Protein AF-0000000080789452 (afdb_homodimer)

pLDDT: mean 86.52, std 15.96, range [31.33, 98.19]

Secondary structure (DSSP, 8-state):
-EETTEE-GGG--TT--EEEEEEEEETTTTEEEEEEEEE-TT--EEEEEEESS------SEEEE---SS--TTGGGTT-SEEEEEEEEEEETTEEEEEEEEEEEETTEEEEEEEES-----BSSHHHHHHHHHHHHHHHH-EE-SSSSEEE---SSS-EE-B---SSGGGGGG--/-EETTEE-GGG--TT--EEEEEEEEETTTTEEEEEEEEE-TT--EEEEEEESS------SEEEE---SS--TTGGGTT-SEEEEEEEEEEETTEEEEEEEEEEEETTEEEEEEEES-----BSSHHHHHHHHHHHHHHHH-EE-SSSSEEE---SSS-EE-B---TTTGGGGG--

Sequence (350 aa):
MKLQGIDISSILKPEAKYVILTKKFVSSLAEDYPDFISYNEMGIKLRELIVVSKKGMYTGYKYSITANKDGGLTSLIDDDKVIIALRAKKLEKFLTAELRFLGFKKDNLDKILILHDVPVIGNNREELINDIKEYLKLWNGIEISDLPAIVKPEYKTPVKGKILDVDYADLAFTVMKLQGIDISSILKPEAKYVILTKKFVSSLAEDYPDFISYNEMGIKLRELIVVSKKGMYTGYKYSITANKDGGLTSLIDDDKVIIALRAKKLEKFLTAELRFLGFKKDNLDKILILHDVPVIGNNREELINDIKEYLKLWNGIEISDLPAIVKPEYKTPVKGKILDVDYADLAFTV

Solvent-accessible surface area (backbone atoms only — not comparable to full-atom values): 17564 Å² total; per-residue (Å²): 94,69,58,98,86,39,51,51,27,45,39,30,30,55,66,27,36,32,36,38,32,36,74,40,76,38,35,48,69,42,45,71,24,35,27,41,34,18,19,29,89,85,67,47,74,37,21,34,41,34,33,59,72,52,64,89,63,87,61,74,46,75,44,83,49,84,35,88,52,66,33,43,65,57,48,40,43,89,25,69,34,28,38,38,35,46,41,36,43,77,54,88,80,32,32,34,44,31,41,34,35,40,22,21,44,95,47,33,74,32,37,38,38,36,37,62,69,49,94,42,61,15,77,45,44,70,47,31,49,53,40,44,37,53,47,36,34,72,66,53,30,33,42,58,86,58,78,63,31,43,32,57,50,57,71,90,50,63,34,74,31,47,69,56,70,45,53,49,60,64,12,36,39,40,92,94,69,59,99,86,38,52,51,27,46,41,30,31,55,65,29,35,32,35,38,30,37,76,39,77,38,34,37,69,41,45,70,24,35,28,41,35,18,19,29,88,84,66,48,75,37,21,33,42,34,33,61,72,51,64,85,62,85,61,75,47,74,42,82,49,84,34,87,52,66,34,44,65,57,47,41,45,86,25,68,34,28,39,38,38,45,41,35,43,78,53,89,79,32,32,34,41,33,40,36,36,39,21,20,44,96,58,32,73,33,36,38,38,36,38,62,69,48,94,41,62,15,75,46,44,69,48,32,50,53,40,45,36,52,46,36,34,74,66,55,31,32,42,58,85,53,77,53,24,39,32,56,50,58,74,94,47,64,36,73,29,47,60,45,65,40,57,32,57,61,10,37,35,71,60

Foldseek 3Di:
DDDPRFDPLQQDAQQFFKWFWAWDQDVVVRDIFIKIWTAGPVRDTFKIKTFDPDRPDDGGDMGTDHDDHRSNCVRQQPFAKKWKAWDWDDDPQKIDIKIWIFGHHPRDTGMIMIGPHQPAMGNDQVRRQVSVQVSSCVRQLEHDPGPGFMWNRDPSDNTDTPRPPPPVSVPPPPD/DDDPRADPLQQDAQQFFKWFWAWDQDVVVRDIFIKIWTAGPVRDTFKIKTFDADRPDDGGDMGTDHDDHRSNCVRQQPFAKKWKAWDWDDDPQKIDIKIWIFGHHPRDTGMIMIGPHQPAMGNDQVRRQVSVQVSSCVRQLEHEDGPGWMWNDDDSYRTDTPRPDCPPSVPVPPD

Organism: Sulfurisphaera tokodaii (strain DSM 16993 / JCM 10545 / NBRC 100140 / 7) (NCBI:txid273063)

Structure (mmCIF, N/CA/C/O backbone):
data_AF-0000000080789452-model_v1
#
loop_
_entity.id
_entity.type
_entity.pdbx_description
1 polymer 'Uncharacterized protein'
#
loop_
_atom_site.group_PDB
_atom_site.id
_atom_site.type_symbol
_atom_site.label_atom_id
_atom_site.label_alt_id
_atom_site.label_comp_id
_atom_site.label_asym_id
_atom_site.label_entity_id
_atom_site.label_seq_id
_atom_site.pdbx_PDB_ins_code
_atom_site.Cartn_x
_atom_site.Cartn_y
_atom_site.Cartn_z
_atom_site.occupancy
_atom_site.B_iso_or_equiv
_atom_site.auth_seq_id
_atom_site.auth_comp_id
_atom_site.auth_asym_id
_atom_site.auth_atom_id
_atom_site.pdbx_PDB_model_num
ATOM 1 N N . MET A 1 1 ? -6.855 22.781 14.969 1 88.62 1 MET A N 1
ATOM 2 C CA . MET A 1 1 ? -8.195 23.047 14.445 1 88.62 1 MET A CA 1
ATOM 3 C C . MET A 1 1 ? -8.984 21.75 14.297 1 88.62 1 MET A C 1
ATOM 5 O O . MET A 1 1 ? -8.445 20.734 13.859 1 88.62 1 MET A O 1
ATOM 9 N N . LYS A 1 2 ? -10.211 21.828 14.75 1 91.62 2 LYS A N 1
ATOM 10 C CA . LYS A 1 2 ? -11.031 20.625 14.68 1 91.62 2 LYS A CA 1
ATOM 11 C C . LYS A 1 2 ? -12.234 20.828 13.766 1 91.62 2 LYS A C 1
ATOM 13 O O . LYS A 1 2 ? -12.875 21.891 13.797 1 91.62 2 LYS A O 1
ATOM 18 N N . LEU A 1 3 ? -12.375 19.938 12.875 1 91.62 3 LEU A N 1
ATOM 19 C CA . LEU A 1 3 ? -13.562 19.859 12.031 1 91.62 3 LEU A CA 1
ATOM 20 C C . LEU A 1 3 ? -14.289 18.531 12.234 1 91.62 3 LEU A C 1
ATOM 22 O O . LEU A 1 3 ? -13.695 17.453 12.102 1 91.62 3 LEU A O 1
ATOM 26 N N . GLN A 1 4 ? -15.594 18.594 12.664 1 92.69 4 GLN A N 1
ATOM 27 C CA . GLN A 1 4 ? -16.422 17.422 12.945 1 92.69 4 GLN A CA 1
ATOM 28 C C . GLN A 1 4 ? -15.719 16.484 13.922 1 92.69 4 GLN A C 1
ATOM 30 O O . GLN A 1 4 ? -15.719 15.266 13.734 1 92.69 4 GLN A O 1
ATOM 35 N N . GLY A 1 5 ? -14.922 16.984 14.867 1 92.81 5 GLY A N 1
ATOM 36 C CA . GLY A 1 5 ? -14.297 16.234 15.945 1 92.81 5 GLY A CA 1
ATOM 37 C C . GLY A 1 5 ? -12.914 15.734 15.594 1 92.81 5 GLY A C 1
ATOM 38 O O . GLY A 1 5 ? -12.258 15.078 16.406 1 92.81 5 GLY A O 1
ATOM 39 N N . ILE A 1 6 ? -12.484 16.031 14.391 1 95.31 6 ILE A N 1
ATOM 40 C CA . ILE A 1 6 ? -11.172 15.562 13.953 1 95.31 6 ILE A CA 1
ATOM 41 C C . ILE A 1 6 ? -10.188 16.734 13.93 1 95.31 6 ILE A C 1
ATOM 43 O O . ILE A 1 6 ? -10.484 17.797 13.367 1 95.31 6 ILE A O 1
ATOM 47 N N . ASP A 1 7 ? -9.023 16.578 14.602 1 95.5 7 ASP A N 1
ATOM 48 C CA . ASP A 1 7 ? -7.957 17.562 14.477 1 95.5 7 ASP A CA 1
ATOM 49 C C . ASP A 1 7 ? -7.305 17.5 13.102 1 95.5 7 ASP A C 1
ATOM 51 O O . ASP A 1 7 ? -6.648 16.5 12.766 1 95.5 7 ASP A O 1
ATOM 55 N N . ILE A 1 8 ? -7.426 18.578 12.297 1 96.44 8 ILE A N 1
ATOM 56 C CA . ILE A 1 8 ? -6.926 18.531 10.93 1 96.44 8 ILE A CA 1
ATOM 57 C C . ILE A 1 8 ? -5.68 19.406 10.805 1 96.44 8 ILE A C 1
ATOM 59 O O . ILE A 1 8 ? -5.277 19.766 9.695 1 96.44 8 ILE A O 1
ATOM 63 N N . SER A 1 9 ? -4.992 19.75 11.852 1 95.5 9 SER A N 1
ATOM 64 C CA . SER A 1 9 ? -3.879 20.703 11.867 1 95.5 9 SER A CA 1
ATOM 65 C C . SER A 1 9 ? -2.744 20.234 10.961 1 95.5 9 SER A C 1
ATOM 67 O O . SER A 1 9 ? -2.027 21.047 10.383 1 95.5 9 SER A O 1
ATOM 69 N N . SER A 1 10 ? -2.617 18.953 10.758 1 95.69 10 SER A N 1
ATOM 70 C CA . SER A 1 10 ? -1.505 18.391 10 1 95.69 10 SER A CA 1
ATOM 71 C C . SER A 1 10 ? -1.621 18.734 8.516 1 95.69 10 SER A C 1
ATOM 73 O O . SER A 1 10 ? -0.649 18.609 7.77 1 95.69 10 SER A O 1
ATOM 75 N N . ILE A 1 11 ? -2.84 19.109 8.086 1 97.19 11 ILE A N 1
ATOM 76 C CA . ILE A 1 11 ? -2.973 19.406 6.668 1 97.19 11 ILE A CA 1
ATOM 77 C C . ILE A 1 11 ? -3.049 20.922 6.473 1 97.19 11 ILE A C 1
ATOM 79 O O . ILE A 1 11 ? -3.32 21.406 5.371 1 97.19 11 ILE A O 1
ATOM 83 N N . LEU A 1 12 ? -2.838 21.594 7.605 1 95.25 12 LEU A N 1
ATOM 84 C CA . LEU A 1 12 ? -2.883 23.047 7.559 1 95.25 12 LEU A CA 1
ATOM 85 C C . LEU A 1 12 ? -1.476 23.641 7.578 1 95.25 12 LEU A C 1
ATOM 87 O O . LEU A 1 12 ? -0.79 23.578 8.602 1 95.25 12 LEU A O 1
ATOM 91 N N . LYS A 1 13 ? -0.992 24.016 6.434 1 93.88 13 LYS A N 1
ATOM 92 C CA . LYS A 1 13 ? 0.236 24.797 6.309 1 93.88 13 LYS A CA 1
ATOM 93 C C . LYS A 1 13 ? -0.063 26.219 5.84 1 93.88 13 LYS A C 1
ATOM 95 O O . LYS A 1 13 ? -1.171 26.516 5.383 1 93.88 13 LYS A O 1
ATOM 100 N N . PRO A 1 14 ? 0.918 27.078 6.012 1 93.69 14 PRO A N 1
ATOM 101 C CA . PRO A 1 14 ? 0.655 28.484 5.711 1 93.69 14 PRO A CA 1
ATOM 102 C C . PRO A 1 14 ? 0.12 28.703 4.297 1 93.69 14 PRO A C 1
ATOM 104 O O . PRO A 1 14 ? -0.675 29.625 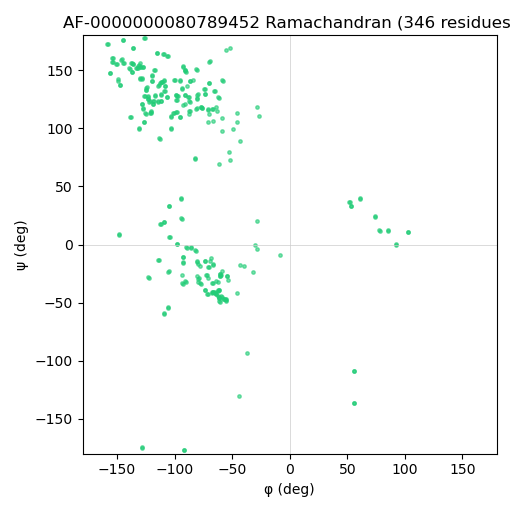4.066 1 93.69 14 PRO A O 1
ATOM 107 N N . GLU A 1 15 ? 0.427 27.844 3.365 1 95.12 15 GLU A N 1
ATOM 108 C CA . GLU A 1 15 ? 0.006 27.969 1.973 1 95.12 15 GLU A CA 1
ATOM 109 C C . GLU A 1 15 ? -1.438 27.5 1.793 1 95.12 15 GLU A C 1
ATOM 111 O O . GLU A 1 15 ? -2.059 27.781 0.763 1 95.12 15 GLU A O 1
ATOM 116 N N . ALA A 1 16 ? -1.957 26.797 2.699 1 95.94 16 ALA A N 1
ATOM 117 C CA . ALA A 1 16 ? -3.314 26.266 2.588 1 95.94 16 ALA A CA 1
ATOM 118 C C . ALA A 1 16 ? -4.348 27.391 2.705 1 95.94 16 ALA A C 1
ATOM 120 O O . ALA A 1 16 ? -4.258 28.234 3.596 1 95.94 16 ALA A O 1
ATOM 121 N N . LYS A 1 17 ? -5.402 27.344 1.871 1 95.69 17 LYS A N 1
ATOM 122 C CA . LYS A 1 17 ? -6.422 28.391 1.869 1 95.69 17 LYS A CA 1
ATOM 123 C C . LYS A 1 17 ? -7.809 27.812 2.121 1 95.69 17 LYS A C 1
ATOM 125 O O . LYS A 1 17 ? -8.68 28.484 2.68 1 95.69 17 LYS A O 1
ATOM 130 N N . TYR A 1 18 ? -7.957 26.625 1.758 1 96.38 18 TYR A N 1
ATOM 131 C CA . TYR A 1 18 ? -9.242 26 2.059 1 96.38 18 TYR A CA 1
ATOM 132 C C . TYR A 1 18 ? -9.102 24.484 2.168 1 96.38 18 TYR A C 1
ATOM 134 O O . TYR A 1 18 ? -8.094 23.906 1.734 1 96.38 18 TYR A O 1
ATOM 142 N N . VAL A 1 19 ? -10.078 23.859 2.816 1 97.44 19 VAL A N 1
ATOM 143 C CA . VAL A 1 19 ? -10.164 22.406 3.01 1 97.44 19 VAL A CA 1
ATOM 144 C C . VAL A 1 19 ? -11.5 21.891 2.48 1 97.44 19 VAL A C 1
ATOM 146 O O . VAL A 1 19 ? -12.539 22.516 2.703 1 97.44 19 VAL A O 1
ATOM 149 N N . ILE A 1 20 ? -11.484 20.812 1.698 1 97.56 20 ILE A N 1
ATOM 150 C CA . ILE A 1 20 ? -12.695 20.141 1.242 1 97.56 20 ILE A CA 1
ATOM 151 C C . ILE A 1 20 ? -12.805 18.766 1.888 1 97.56 20 ILE A C 1
ATOM 153 O O . ILE A 1 20 ? -11.844 18 1.896 1 97.56 20 ILE A O 1
ATOM 157 N N . LEU A 1 21 ? -13.883 18.531 2.553 1 97.12 21 LEU A N 1
ATOM 158 C CA . LEU A 1 21 ? -14.188 17.203 3.064 1 97.12 21 LEU A CA 1
ATOM 159 C C . LEU A 1 21 ? -14.93 16.375 2.02 1 97.12 21 LEU A C 1
ATOM 161 O O . LEU A 1 21 ? -16.047 16.703 1.641 1 97.12 21 LEU A O 1
ATOM 165 N N . THR A 1 22 ? -14.281 15.281 1.534 1 97.31 22 THR A N 1
ATOM 166 C CA . THR A 1 22 ? -14.836 14.383 0.526 1 97.31 22 THR A CA 1
ATOM 167 C C . THR A 1 22 ? -14.766 12.93 0.994 1 97.31 22 THR A C 1
ATOM 169 O O . THR A 1 22 ? -14.508 12.664 2.168 1 97.31 22 THR A O 1
ATOM 172 N N . LYS A 1 23 ? -15.148 12.031 0.086 1 95.31 23 LYS A N 1
ATOM 173 C CA . LYS A 1 23 ? -14.969 10.594 0.296 1 95.31 23 LYS A CA 1
ATOM 174 C C . LYS A 1 23 ? -13.867 10.039 -0.608 1 95.31 23 LYS A C 1
ATOM 176 O O . LYS A 1 23 ? -13.773 10.414 -1.781 1 95.31 23 LYS A O 1
ATOM 181 N N . LYS A 1 24 ? -13.055 9.242 -0.061 1 93.69 24 LYS A N 1
ATOM 182 C CA . LYS A 1 24 ? -11.992 8.594 -0.827 1 93.69 24 LYS A CA 1
ATOM 183 C C . LYS A 1 24 ? -12.094 7.074 -0.718 1 93.69 24 LYS A C 1
ATOM 185 O O . LYS A 1 24 ? -12.211 6.535 0.383 1 93.69 24 LYS A O 1
ATOM 190 N N . PHE A 1 25 ? -12.102 6.449 -1.836 1 92.5 25 PHE A N 1
ATOM 191 C CA . PHE A 1 25 ? -12.047 4.992 -1.855 1 92.5 25 PHE A CA 1
ATOM 192 C C . PHE A 1 25 ? -10.633 4.5 -1.568 1 92.5 25 PHE A C 1
ATOM 194 O O . PHE A 1 25 ? -9.695 4.832 -2.297 1 92.5 25 PHE A O 1
ATOM 201 N N . VAL A 1 26 ? -10.492 3.785 -0.493 1 89.81 26 VAL A N 1
ATOM 202 C CA . VAL A 1 26 ? -9.203 3.188 -0.148 1 89.81 26 VAL A CA 1
ATOM 203 C C . VAL A 1 26 ? -9.148 1.746 -0.65 1 89.81 26 VAL A C 1
ATOM 205 O O . VAL A 1 26 ? -9.734 0.848 -0.041 1 89.81 26 VAL A O 1
ATOM 208 N N . SER A 1 27 ? -8.367 1.499 -1.616 1 89.88 27 SER A N 1
ATOM 209 C CA . SER A 1 27 ? -8.383 0.233 -2.342 1 89.88 27 SER A CA 1
ATOM 210 C C . SER A 1 27 ? -7.918 -0.918 -1.455 1 89.88 27 SER A C 1
ATOM 212 O O . SER A 1 27 ? -8.391 -2.047 -1.597 1 89.88 27 SER A O 1
ATOM 214 N N . SER A 1 28 ? -7.008 -0.662 -0.544 1 87.19 28 SER A N 1
ATOM 215 C CA . SER A 1 28 ? -6.492 -1.715 0.324 1 87.19 28 SER A CA 1
ATOM 216 C C . SER A 1 28 ? -7.52 -2.113 1.38 1 87.19 28 SER A C 1
ATOM 218 O O . SER A 1 28 ? -7.383 -3.156 2.023 1 87.19 28 SER A O 1
ATOM 220 N N . LEU A 1 29 ? -8.516 -1.281 1.51 1 87.44 29 LEU A N 1
ATOM 221 C CA . LEU A 1 29 ? -9.539 -1.541 2.52 1 87.44 29 LEU A CA 1
ATOM 222 C C . LEU A 1 29 ? -10.883 -1.832 1.867 1 87.44 29 LEU A C 1
ATOM 224 O O . LEU A 1 29 ? -11.828 -2.256 2.541 1 87.44 29 LEU A O 1
ATOM 228 N N . ALA A 1 30 ? -10.969 -1.546 0.609 1 89.62 30 ALA A N 1
ATOM 229 C CA . ALA A 1 30 ? -12.156 -1.815 -0.197 1 89.62 30 ALA A CA 1
ATOM 230 C C . ALA A 1 30 ? -13.367 -1.065 0.347 1 89.62 30 ALA A C 1
ATOM 232 O O . ALA A 1 30 ? -14.477 -1.608 0.387 1 89.62 30 ALA A O 1
ATOM 233 N N . GLU A 1 31 ? -13.148 0.159 0.767 1 90.62 31 GLU A N 1
ATOM 234 C CA . GLU A 1 31 ? -14.227 0.962 1.328 1 90.62 31 GLU A CA 1
ATOM 235 C C . GLU A 1 31 ? -13.953 2.453 1.167 1 90.62 31 GLU A C 1
ATOM 237 O O . GLU A 1 31 ? -12.797 2.861 1.004 1 90.62 31 GLU A O 1
ATOM 242 N N . ASP A 1 32 ? -14.984 3.229 1.194 1 92.81 32 ASP A N 1
ATOM 243 C CA . ASP A 1 32 ? -14.875 4.684 1.186 1 92.81 32 ASP A CA 1
ATOM 244 C C . ASP A 1 32 ? -14.711 5.23 2.604 1 92.81 32 ASP A C 1
ATOM 246 O O . ASP A 1 32 ? -15.375 4.762 3.533 1 92.81 32 ASP A O 1
ATOM 250 N N . TYR A 1 33 ? -13.852 6.223 2.658 1 93.56 33 TYR A N 1
ATOM 251 C CA . TYR A 1 33 ? -13.641 6.887 3.938 1 93.56 33 TYR A CA 1
ATOM 252 C C . TYR A 1 33 ? -13.672 8.406 3.777 1 93.56 33 TYR A C 1
ATOM 254 O O . TYR A 1 33 ? -13.367 8.922 2.703 1 93.56 33 TYR A O 1
ATOM 262 N N . PRO A 1 34 ? -14.078 9.148 4.852 1 97.12 34 PRO A N 1
ATOM 263 C CA . PRO A 1 34 ? -13.93 10.609 4.789 1 97.12 34 PRO A CA 1
ATOM 264 C C . PRO A 1 34 ? -12.484 11.039 4.566 1 97.12 34 PRO A C 1
ATOM 266 O O . PRO A 1 34 ? -11.562 10.43 5.113 1 97.12 34 PRO A O 1
ATOM 269 N N . ASP A 1 35 ? -12.32 12.086 3.76 1 97.25 35 ASP A N 1
ATOM 270 C CA . ASP A 1 35 ? -11.008 12.594 3.379 1 97.25 35 ASP A CA 1
ATOM 271 C C . ASP A 1 35 ? -10.984 14.117 3.391 1 97.25 35 ASP A C 1
ATOM 273 O O . ASP A 1 35 ? -11.648 14.758 2.576 1 97.25 35 ASP A O 1
ATOM 277 N N . PHE A 1 36 ? -10.234 14.695 4.406 1 97.75 36 PHE A N 1
ATOM 278 C CA . PHE A 1 36 ? -9.961 16.125 4.395 1 97.75 36 PHE A CA 1
ATOM 279 C C . PHE A 1 36 ? -8.805 16.453 3.455 1 97.75 36 PHE A C 1
ATOM 281 O O . PHE A 1 36 ? -7.711 15.914 3.6 1 97.75 36 PHE A O 1
ATOM 288 N N . ILE A 1 37 ? -9.039 17.375 2.506 1 98.12 37 ILE A N 1
ATOM 289 C CA . ILE A 1 37 ? -7.992 17.734 1.558 1 98.12 37 ILE A CA 1
ATOM 290 C C . ILE A 1 37 ? -7.73 19.234 1.628 1 98.12 37 ILE A C 1
ATOM 292 O O . ILE A 1 37 ? -8.664 20.031 1.561 1 98.12 37 ILE A O 1
ATOM 296 N N . SER A 1 38 ? -6.527 19.625 1.84 1 97.94 38 SER A N 1
ATOM 297 C CA . SER A 1 38 ? -6.16 21.047 1.854 1 97.94 38 SER A CA 1
ATOM 298 C C . SER A 1 38 ? -5.633 21.484 0.495 1 97.94 38 SER A C 1
ATOM 300 O O . SER A 1 38 ? -4.906 20.75 -0.169 1 97.94 38 SER A O 1
ATOM 302 N N . TYR A 1 39 ? -6 22.688 0.116 1 97.38 39 TYR A N 1
ATOM 303 C CA . TYR A 1 39 ? -5.625 23.281 -1.163 1 97.38 39 TYR A CA 1
ATOM 304 C C . TYR A 1 39 ? -5.051 24.672 -0.969 1 97.38 39 TYR A C 1
ATOM 306 O O . TYR A 1 39 ? -5.391 25.359 -0.006 1 97.38 39 TYR A O 1
ATOM 314 N N . ASN A 1 40 ? -4.215 25.031 -1.891 1 96.44 40 ASN A N 1
ATOM 315 C CA . ASN A 1 40 ? -3.766 26.422 -1.893 1 96.44 40 ASN A CA 1
ATOM 316 C C . ASN A 1 40 ? -4.656 27.297 -2.771 1 96.44 40 ASN A C 1
ATOM 318 O O . ASN A 1 40 ? -5.691 26.844 -3.262 1 96.44 40 ASN A O 1
ATOM 322 N N . GLU A 1 41 ? -4.266 28.562 -2.869 1 94.81 41 GLU A N 1
ATOM 323 C CA . GLU A 1 41 ? -5.062 29.547 -3.592 1 94.81 41 GLU A CA 1
ATOM 324 C C . GLU A 1 41 ? -5.223 29.156 -5.059 1 94.81 41 GLU A C 1
ATOM 326 O O . GLU A 1 41 ? -6.207 29.531 -5.699 1 94.81 41 GLU A O 1
ATOM 331 N N . MET A 1 42 ? -4.297 28.375 -5.629 1 97 42 MET A N 1
ATOM 332 C CA . MET A 1 42 ? -4.305 27.984 -7.035 1 97 42 MET A CA 1
ATOM 333 C C . MET A 1 42 ? -5.082 26.688 -7.238 1 97 42 MET A C 1
ATOM 335 O O . MET A 1 42 ? -5.152 26.172 -8.352 1 97 42 MET A O 1
ATOM 339 N N . GLY A 1 43 ? -5.559 26.109 -6.207 1 96.25 43 GLY A N 1
ATOM 340 C CA . GLY A 1 43 ? -6.328 24.875 -6.309 1 96.25 43 GLY A CA 1
ATOM 341 C C . GLY A 1 43 ? -5.461 23.625 -6.328 1 96.25 43 GLY A C 1
ATOM 342 O O . GLY A 1 43 ? -5.91 22.562 -6.746 1 96.25 43 GLY A O 1
ATOM 343 N N . ILE A 1 44 ? -4.184 23.797 -5.996 1 96.69 44 ILE A N 1
ATOM 344 C CA . ILE A 1 44 ? -3.271 22.656 -5.945 1 96.69 44 ILE A CA 1
ATOM 345 C C . ILE A 1 44 ? -3.459 21.906 -4.629 1 96.69 44 ILE A C 1
ATOM 347 O O . ILE A 1 44 ? -3.447 22.5 -3.555 1 96.69 44 ILE A O 1
ATOM 351 N N . LYS A 1 45 ? -3.631 20.672 -4.766 1 97.06 45 LYS A N 1
ATOM 3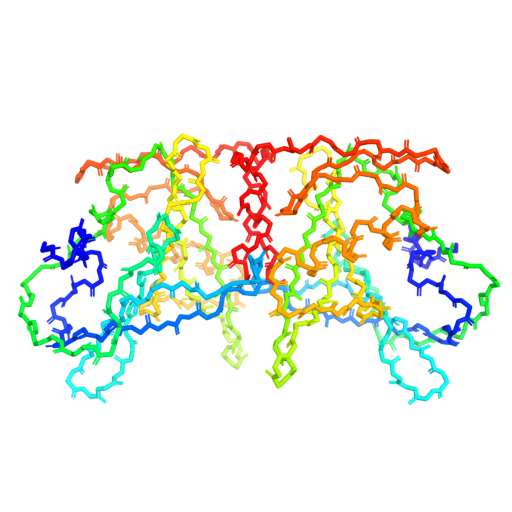52 C CA . LYS A 1 45 ? -3.75 19.797 -3.596 1 97.06 45 LYS A CA 1
ATOM 353 C C . LYS A 1 45 ? -2.445 19.766 -2.803 1 97.06 45 LYS A C 1
ATOM 355 O O . LYS A 1 45 ? -1.374 19.547 -3.373 1 97.06 45 LYS A O 1
ATOM 360 N N . LEU A 1 46 ? -2.494 19.922 -1.492 1 97.56 46 LEU A N 1
ATOM 361 C CA . LEU A 1 46 ? -1.297 19.969 -0.661 1 97.56 46 LEU A CA 1
ATOM 362 C C . LEU A 1 46 ? -1.174 18.703 0.183 1 97.56 46 LEU A C 1
ATOM 364 O O . LEU A 1 46 ? -0.207 17.953 0.046 1 97.56 46 LEU A O 1
ATOM 368 N N . ARG A 1 47 ? -2.215 18.453 1.038 1 98.06 47 ARG A N 1
ATOM 369 C CA . ARG A 1 47 ? -2.201 17.328 1.962 1 98.06 47 ARG A CA 1
ATOM 370 C C . ARG A 1 47 ? -3.604 16.766 2.154 1 98.06 47 ARG A C 1
ATOM 372 O O . ARG A 1 47 ? -4.594 17.422 1.829 1 98.06 47 ARG A O 1
ATOM 379 N N . GLU A 1 48 ? -3.617 15.5 2.619 1 97.31 48 GLU A N 1
ATOM 380 C CA . GLU A 1 48 ? -4.902 14.875 2.9 1 97.31 48 GLU A CA 1
ATOM 381 C C . GLU A 1 48 ? -4.863 14.102 4.219 1 97.31 48 GLU A C 1
ATOM 383 O O . GLU A 1 48 ? -3.812 13.602 4.621 1 97.31 48 GLU A O 1
ATOM 388 N N . LEU A 1 49 ? -5.992 14.086 4.848 1 97.19 49 LEU A N 1
ATOM 389 C CA . LEU A 1 49 ? -6.207 13.297 6.055 1 97.19 49 LEU A CA 1
ATOM 390 C C . LEU A 1 49 ? -7.434 12.406 5.906 1 97.19 49 LEU A C 1
ATOM 392 O O . LEU A 1 49 ? -8.57 12.883 5.98 1 97.19 49 LEU A O 1
ATOM 396 N N . ILE A 1 50 ? -7.164 11.148 5.715 1 94.69 50 ILE A N 1
ATOM 397 C CA . ILE A 1 50 ? -8.227 10.148 5.609 1 94.69 50 ILE A CA 1
ATOM 398 C C . ILE A 1 50 ? -8.578 9.633 7 1 94.69 50 ILE A C 1
ATOM 400 O O . ILE A 1 50 ? -7.699 9.203 7.754 1 94.69 50 ILE A O 1
ATOM 404 N N . VAL A 1 51 ? -9.836 9.688 7.332 1 95.81 51 VAL A N 1
ATOM 405 C CA . VAL A 1 51 ? -10.289 9.227 8.641 1 95.81 51 VAL A CA 1
ATOM 406 C C . VAL A 1 51 ? -10.945 7.852 8.508 1 95.81 51 VAL A C 1
ATOM 408 O O . VAL A 1 51 ? -12.062 7.738 8.008 1 95.81 51 VAL A O 1
ATOM 411 N N . VAL A 1 52 ? -10.266 6.891 9.039 1 91.69 52 VAL A N 1
ATOM 412 C CA . VAL A 1 52 ? -10.703 5.512 8.867 1 91.69 52 VAL A CA 1
ATOM 413 C C . VAL A 1 52 ? -11.625 5.113 10.016 1 91.69 52 VAL A C 1
ATOM 415 O O . VAL A 1 52 ? -12.586 4.367 9.82 1 91.69 52 VAL A O 1
ATOM 418 N N . SER A 1 53 ? -11.422 5.652 11.18 1 92 53 SER A N 1
ATOM 419 C CA . SER A 1 53 ? -12.117 5.25 12.391 1 92 53 SER A CA 1
ATOM 420 C C . SER A 1 53 ? -13.5 5.879 12.477 1 92 53 SER A C 1
ATOM 422 O O . SER A 1 53 ? -14.328 5.465 13.289 1 92 53 SER A O 1
ATOM 424 N N . LYS A 1 54 ? -13.75 6.844 11.703 1 90.06 54 LYS A N 1
ATOM 425 C CA . LYS A 1 54 ? -15.039 7.535 11.719 1 90.06 54 LYS A CA 1
ATOM 426 C C . LYS A 1 54 ? -15.609 7.664 10.312 1 90.06 54 LYS A C 1
ATOM 428 O O . LYS A 1 54 ? -15.344 8.641 9.609 1 90.06 54 LYS A O 1
ATOM 433 N N . LYS A 1 55 ? -16.547 6.832 9.898 1 83.56 55 LYS A N 1
ATOM 434 C CA . LYS A 1 55 ? -17.062 6.785 8.531 1 83.56 55 LYS A CA 1
ATOM 435 C C . LYS A 1 55 ? -18.297 7.68 8.383 1 83.56 55 LYS A C 1
ATOM 437 O O . LYS A 1 55 ? -18.641 8.086 7.27 1 83.56 55 LYS A O 1
ATOM 442 N N . GLY A 1 56 ? -18.891 8.078 9.406 1 87.19 56 GLY A N 1
ATOM 443 C CA . GLY A 1 56 ? -20.172 8.766 9.344 1 87.19 56 GLY A CA 1
ATOM 444 C C . GLY A 1 56 ? -20.031 10.273 9.328 1 87.19 56 GLY A C 1
ATOM 445 O O . GLY A 1 56 ? -20.828 10.984 9.938 1 87.19 56 GLY A O 1
ATOM 446 N N . MET A 1 57 ? -19.078 10.797 8.617 1 90.88 57 MET A N 1
ATOM 447 C CA . MET A 1 57 ? -18.922 12.242 8.539 1 90.88 57 MET A CA 1
ATOM 448 C C . MET A 1 57 ? -19.703 12.82 7.363 1 90.88 57 MET A C 1
ATOM 450 O O . MET A 1 57 ? -19.891 12.141 6.352 1 90.88 57 MET A O 1
ATOM 454 N N . TYR A 1 58 ? -20.156 14.023 7.531 1 88.81 58 TYR A N 1
ATOM 455 C CA . TYR A 1 58 ? -20.812 14.734 6.441 1 88.81 58 TYR A CA 1
ATOM 456 C C . TYR A 1 58 ? -19.797 15.266 5.441 1 88.81 58 TYR A C 1
ATOM 458 O O . TYR A 1 58 ? -18.938 16.078 5.793 1 88.81 58 TYR A O 1
ATOM 466 N N . THR A 1 59 ? -19.906 14.789 4.195 1 91.31 59 THR A N 1
ATOM 467 C CA . THR A 1 59 ? -18.922 15.164 3.191 1 91.31 59 THR A CA 1
ATOM 468 C C . THR A 1 59 ? -19.5 16.156 2.199 1 91.31 59 THR A C 1
ATOM 470 O O . THR A 1 59 ? -20.703 16.438 2.225 1 91.31 59 THR A O 1
ATOM 473 N N . GLY A 1 60 ? -18.656 16.844 1.472 1 89.38 60 GLY A N 1
ATOM 474 C CA . GLY A 1 60 ? -19.094 17.797 0.466 1 89.38 60 GLY A CA 1
ATOM 475 C C . GLY A 1 60 ? -18.969 19.234 0.926 1 89.38 60 GLY A C 1
ATOM 476 O O . GLY A 1 60 ? -19.484 20.141 0.272 1 89.38 60 GLY A O 1
ATOM 477 N N . TYR A 1 61 ? -18.328 19.469 1.988 1 90.62 61 TYR A N 1
ATOM 478 C CA . TYR A 1 61 ? -18.188 20.812 2.533 1 90.62 61 TYR A CA 1
ATOM 479 C C . TYR A 1 61 ? -16.812 21.406 2.174 1 90.62 61 TYR A C 1
ATOM 481 O O . TYR A 1 61 ? -15.82 20.688 2.148 1 90.62 61 TYR A O 1
ATOM 489 N N . LYS A 1 62 ? -16.859 22.609 1.901 1 94.94 62 LYS A N 1
ATOM 490 C CA . LYS A 1 62 ? -15.641 23.406 1.714 1 94.94 62 LYS A CA 1
ATOM 491 C C . LYS A 1 62 ? -15.469 24.422 2.842 1 94.94 62 LYS A C 1
ATOM 493 O O . LYS A 1 62 ? -16.391 25.172 3.154 1 94.94 62 LYS A O 1
ATOM 498 N N . TYR A 1 63 ? -14.289 24.453 3.467 1 94.25 63 TYR A N 1
ATOM 499 C CA . TYR A 1 63 ? -13.984 25.344 4.586 1 94.25 63 TYR A CA 1
ATOM 500 C C . TYR A 1 63 ? -12.844 26.281 4.23 1 94.25 63 TYR A C 1
ATOM 502 O O . TYR A 1 63 ? -11.766 25.844 3.832 1 94.25 63 TYR A O 1
ATOM 510 N N . SER A 1 64 ? -13.117 27.562 4.344 1 94.62 64 SER A N 1
ATOM 511 C CA . SER A 1 64 ? -12.023 28.516 4.25 1 94.62 64 SER A CA 1
ATOM 512 C C . SER A 1 64 ? -11.172 28.5 5.512 1 94.62 64 SER A C 1
ATOM 514 O O . SER A 1 64 ? -11.695 28.5 6.625 1 94.62 64 SER A O 1
ATOM 516 N N . ILE A 1 65 ? -9.867 28.469 5.23 1 92.06 65 ILE A N 1
ATOM 517 C CA . ILE A 1 65 ? -9.008 28.391 6.406 1 92.06 65 ILE A CA 1
ATOM 518 C C . ILE A 1 65 ? -7.898 29.438 6.305 1 92.06 65 ILE A C 1
ATOM 520 O O . ILE A 1 65 ? -7.617 29.953 5.223 1 92.06 65 ILE A O 1
ATOM 524 N N . THR A 1 66 ? -7.414 29.844 7.445 1 88.38 66 THR A N 1
ATOM 525 C CA . THR A 1 66 ? -6.188 30.625 7.586 1 88.38 66 THR A CA 1
ATOM 526 C C . THR A 1 66 ? -5.23 29.938 8.562 1 88.38 66 THR A C 1
ATOM 528 O O . THR A 1 66 ? -5.605 29.641 9.695 1 88.38 66 THR A O 1
ATOM 531 N N . ALA A 1 67 ? -4.188 29.531 7.961 1 84.94 67 ALA A N 1
ATOM 532 C CA . ALA A 1 67 ? -3.182 28.875 8.797 1 84.94 67 ALA A CA 1
ATOM 533 C C . ALA A 1 67 ? -1.898 29.703 8.852 1 84.94 67 ALA A C 1
ATOM 535 O O . ALA A 1 67 ? -1.441 30.219 7.824 1 84.94 67 ALA A O 1
ATOM 536 N N . ASN A 1 68 ? -1.351 29.797 10.094 1 85.81 68 ASN A N 1
ATOM 537 C CA . ASN A 1 68 ? -0.134 30.578 10.25 1 85.81 68 ASN A CA 1
ATOM 538 C C . ASN A 1 68 ? 1.092 29.688 10.43 1 85.81 68 ASN A C 1
ATOM 540 O O . ASN A 1 68 ? 2.223 30.125 10.219 1 85.81 68 ASN A O 1
ATOM 544 N N . LYS A 1 69 ? 0.839 28.469 10.875 1 90.25 69 LYS A N 1
ATOM 545 C CA . LYS A 1 69 ? 1.947 27.547 11.078 1 90.25 69 LYS A CA 1
ATOM 546 C C . LYS A 1 69 ? 1.596 26.141 10.57 1 90.25 69 LYS A C 1
ATOM 548 O O . LYS A 1 69 ? 0.418 25.812 10.414 1 90.25 69 LYS A O 1
ATOM 553 N N . ASP A 1 70 ? 2.619 25.391 10.258 1 91.69 70 ASP A N 1
ATOM 554 C CA . ASP A 1 70 ? 2.441 23.984 9.891 1 91.69 70 ASP A CA 1
ATOM 555 C C . ASP A 1 70 ? 2.119 23.141 11.117 1 91.69 70 ASP A C 1
ATOM 557 O O . ASP A 1 70 ? 2.863 23.156 12.102 1 91.69 70 ASP A O 1
ATOM 561 N N . GLY A 1 71 ? 1.084 22.359 11.031 1 90.88 71 GLY A N 1
ATOM 562 C CA . GLY A 1 71 ? 0.607 21.625 12.188 1 90.88 71 GLY A CA 1
ATOM 563 C C . GLY A 1 71 ? 1.394 20.344 12.453 1 90.88 71 GLY A C 1
ATOM 564 O O . GLY A 1 71 ? 1.179 19.672 13.461 1 90.88 71 GLY A O 1
ATOM 565 N N . GLY A 1 72 ? 2.314 20 11.57 1 91.19 72 GLY A N 1
ATOM 566 C CA . GLY A 1 72 ? 3.096 18.781 11.758 1 91.19 72 GLY A CA 1
ATOM 567 C C . GLY A 1 72 ? 2.24 17.547 11.914 1 91.19 72 GLY A C 1
ATOM 568 O O . GLY A 1 72 ? 1.262 17.359 11.188 1 91.19 72 GLY A O 1
ATOM 569 N N . LEU A 1 7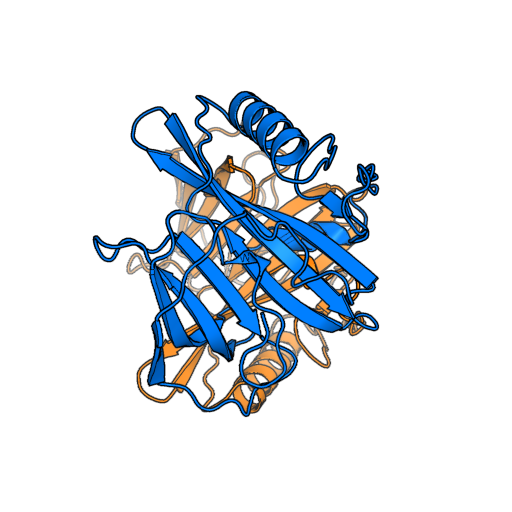3 ? 2.602 16.688 12.875 1 93 73 LEU A N 1
ATOM 570 C CA . LEU A 1 73 ? 1.896 15.43 13.078 1 93 73 LEU A CA 1
ATOM 571 C C . LEU A 1 73 ? 0.806 15.578 14.133 1 93 73 LEU A C 1
ATOM 573 O O . LEU A 1 73 ? 0.283 14.586 14.641 1 93 73 LEU A O 1
ATOM 577 N N . THR A 1 74 ? 0.347 16.719 14.391 1 92.81 74 THR A N 1
ATOM 578 C CA . THR A 1 74 ? -0.566 17 15.492 1 92.81 74 THR A CA 1
ATOM 579 C C . THR A 1 74 ? -1.877 16.234 15.312 1 92.81 74 THR A C 1
ATOM 581 O O . THR A 1 74 ? -2.486 15.797 16.281 1 92.81 74 THR A O 1
ATOM 584 N N . SER A 1 75 ? -2.287 16.031 14.062 1 95.38 75 SER A N 1
ATOM 585 C CA . SER A 1 75 ? -3.541 15.336 13.805 1 95.38 75 SER A CA 1
ATOM 586 C C . SER A 1 75 ? -3.459 13.875 14.234 1 95.38 75 SER A C 1
ATOM 588 O O . SER A 1 75 ? -4.484 13.195 14.336 1 95.38 75 SER A O 1
ATOM 590 N N . LEU A 1 76 ? -2.238 13.391 14.422 1 94.5 76 LEU A N 1
ATOM 591 C CA . LEU A 1 76 ? -2.035 11.992 14.766 1 94.5 76 LEU A CA 1
ATOM 592 C C . LEU A 1 76 ? -1.502 11.852 16.188 1 94.5 76 LEU A C 1
ATOM 594 O O . LEU A 1 76 ? -1.028 10.773 16.578 1 94.5 76 LEU A O 1
ATOM 598 N N . ILE A 1 77 ? -1.607 12.812 17.016 1 92.12 77 ILE A N 1
ATOM 599 C CA . ILE A 1 77 ? -0.957 12.852 18.312 1 92.12 77 ILE A CA 1
ATOM 600 C C . ILE A 1 77 ? -1.645 11.867 19.266 1 92.12 77 ILE A C 1
ATOM 602 O O . ILE A 1 77 ? -1.025 11.359 20.203 1 92.12 77 ILE A O 1
ATOM 606 N N . ASP A 1 78 ? -2.896 11.578 19.047 1 92.38 78 ASP A N 1
ATOM 607 C CA . ASP A 1 78 ? -3.648 10.695 19.922 1 92.38 78 ASP A CA 1
ATOM 608 C C . ASP A 1 78 ? -3.461 9.234 19.531 1 92.38 78 ASP A C 1
ATOM 610 O O . ASP A 1 78 ? -3.973 8.328 20.188 1 92.38 78 ASP A O 1
ATOM 614 N N . ASP A 1 79 ? -2.734 8.992 18.469 1 89.25 79 ASP A N 1
ATOM 615 C CA . ASP A 1 79 ? -2.457 7.629 18.047 1 89.25 79 ASP A CA 1
ATOM 616 C C . ASP A 1 79 ? -1.312 7.02 18.844 1 89.25 79 ASP A C 1
ATOM 618 O O . ASP A 1 79 ? -0.413 7.734 19.297 1 89.25 79 ASP A O 1
ATOM 622 N N . ASP A 1 80 ? -1.358 5.688 19 1 86 80 ASP A N 1
ATOM 623 C CA . ASP A 1 80 ? -0.355 4.949 19.75 1 86 80 ASP A CA 1
ATOM 624 C C . ASP A 1 80 ? 0.924 4.766 18.938 1 86 80 ASP A C 1
ATOM 626 O O . ASP A 1 80 ? 2.02 4.699 19.5 1 86 80 ASP A O 1
ATOM 630 N N . LYS A 1 81 ? 0.656 4.648 17.688 1 84.12 81 LYS A N 1
ATOM 631 C CA . LYS A 1 81 ? 1.733 4.328 16.75 1 84.12 81 LYS A CA 1
ATOM 632 C C . LYS A 1 81 ? 1.471 4.938 15.383 1 84.12 81 LYS A C 1
ATOM 634 O O . LYS A 1 81 ? 0.323 5.004 14.938 1 84.12 81 LYS A O 1
ATOM 639 N N . VAL A 1 82 ? 2.621 5.438 14.773 1 87.06 82 VAL A N 1
ATOM 640 C CA . VAL A 1 82 ? 2.531 5.953 13.414 1 87.06 82 VAL A CA 1
ATOM 641 C C . VAL A 1 82 ? 3.559 5.254 12.523 1 87.06 82 VAL A C 1
ATOM 643 O O . VAL A 1 82 ? 4.738 5.164 12.883 1 87.06 82 VAL A O 1
ATOM 646 N N . ILE A 1 83 ? 3.094 4.75 11.453 1 85.5 83 ILE A N 1
ATOM 647 C CA . ILE A 1 83 ? 3.996 4.203 10.445 1 85.5 83 ILE A CA 1
ATOM 648 C C . ILE A 1 83 ? 4.211 5.227 9.336 1 85.5 83 ILE A C 1
ATOM 650 O O . ILE A 1 83 ? 3.246 5.738 8.758 1 85.5 83 ILE A O 1
ATOM 654 N N . ILE A 1 84 ? 5.453 5.523 9.109 1 87.44 84 ILE A N 1
ATOM 655 C CA . ILE A 1 84 ? 5.812 6.438 8.031 1 87.44 84 ILE A CA 1
ATOM 656 C C . ILE A 1 84 ? 6.234 5.637 6.801 1 87.44 84 ILE A C 1
ATOM 658 O O . ILE A 1 84 ? 7.066 4.734 6.895 1 87.44 84 ILE A O 1
ATOM 662 N N . ALA A 1 85 ? 5.609 5.965 5.691 1 88.06 85 ALA A N 1
ATOM 663 C CA . ALA A 1 85 ? 5.914 5.305 4.426 1 88.06 85 ALA A CA 1
ATOM 664 C C . ALA A 1 85 ? 6.02 6.32 3.289 1 88.06 85 ALA A C 1
ATOM 666 O O . ALA A 1 85 ? 5.723 7.504 3.477 1 88.06 85 ALA A O 1
ATOM 667 N N . LEU A 1 86 ? 6.523 5.812 2.141 1 89.88 86 LEU A N 1
ATOM 668 C CA . LEU A 1 86 ? 6.602 6.691 0.978 1 89.88 86 LEU A CA 1
ATOM 669 C C . LEU A 1 86 ? 5.941 6.047 -0.237 1 89.88 86 LEU A C 1
ATOM 671 O O . LEU A 1 86 ? 5.781 4.824 -0.286 1 89.88 86 LEU A O 1
ATOM 675 N N . ARG A 1 87 ? 5.508 6.887 -1.043 1 91.69 87 ARG A N 1
ATOM 676 C CA . ARG A 1 87 ? 5.184 6.523 -2.42 1 91.69 87 ARG A CA 1
ATOM 677 C C . ARG A 1 87 ? 6.004 7.348 -3.408 1 91.69 87 ARG A C 1
ATOM 679 O O . ARG A 1 87 ? 5.773 8.547 -3.561 1 91.69 87 ARG A O 1
ATOM 686 N N . ALA A 1 88 ? 6.84 6.633 -4.051 1 92.12 88 ALA A N 1
ATOM 687 C CA . ALA A 1 88 ? 7.754 7.32 -4.961 1 92.12 88 ALA A CA 1
ATOM 688 C C . ALA A 1 88 ? 7.16 7.414 -6.363 1 92.12 88 ALA A C 1
ATOM 690 O O . ALA A 1 88 ? 6.355 6.566 -6.762 1 92.12 88 ALA A O 1
ATOM 691 N N . LYS A 1 89 ? 7.535 8.445 -7.055 1 92.12 89 LYS A N 1
ATOM 692 C CA . LYS A 1 89 ? 7.172 8.68 -8.445 1 92.12 89 LYS A CA 1
ATOM 693 C C . LYS A 1 89 ? 8.398 9.016 -9.289 1 92.12 89 LYS A C 1
ATOM 695 O O . LYS A 1 89 ? 9.281 9.75 -8.836 1 92.12 89 LYS A O 1
ATOM 700 N N . LYS A 1 90 ? 8.344 8.508 -10.469 1 92.75 90 LYS A N 1
ATOM 701 C CA . LYS A 1 90 ? 9.422 8.844 -11.398 1 92.75 90 LYS A CA 1
ATOM 702 C C . LYS A 1 90 ? 9.109 10.141 -12.141 1 92.75 90 LYS A C 1
ATOM 704 O O . LYS A 1 90 ? 8.016 10.312 -12.672 1 92.75 90 LYS A O 1
ATOM 709 N N . LEU A 1 91 ? 9.93 11.047 -12.047 1 89.94 91 LEU A N 1
ATOM 710 C CA . LEU A 1 91 ? 9.922 12.281 -12.82 1 89.94 91 LEU A CA 1
ATOM 711 C C . LEU A 1 91 ? 11.109 12.336 -13.773 1 89.94 91 LEU A C 1
ATOM 713 O O . LEU A 1 91 ? 12.164 12.867 -13.438 1 89.94 91 LEU A O 1
ATOM 717 N N . GLU A 1 92 ? 10.938 11.859 -14.969 1 88.38 92 GLU A N 1
ATOM 718 C CA . GLU A 1 92 ? 12.039 11.719 -15.922 1 88.38 92 GLU A CA 1
ATOM 719 C C . GLU A 1 92 ? 13.172 10.883 -15.328 1 88.38 92 GLU A C 1
ATOM 721 O O . GLU A 1 92 ? 12.977 9.711 -15 1 88.38 92 GLU A O 1
ATOM 726 N N . LYS A 1 93 ? 14.336 11.578 -14.992 1 90.38 93 LYS A N 1
ATOM 727 C CA . LYS A 1 93 ? 15.492 10.828 -14.492 1 90.38 93 LYS A CA 1
ATOM 728 C C . LYS A 1 93 ? 15.555 10.867 -12.969 1 90.38 93 LYS A C 1
ATOM 730 O O . LYS A 1 93 ? 16.406 10.219 -12.367 1 90.38 93 LYS A O 1
ATOM 735 N N . PHE A 1 94 ? 14.531 11.578 -12.406 1 95.5 94 PHE A N 1
ATOM 736 C CA . PHE A 1 94 ? 14.586 11.758 -10.961 1 95.5 94 PHE A CA 1
ATOM 737 C C . PHE A 1 94 ? 13.422 11.047 -10.289 1 95.5 94 PHE A C 1
ATOM 739 O O . PHE A 1 94 ? 12.484 10.602 -10.953 1 95.5 94 PHE A O 1
ATOM 746 N N . LEU A 1 95 ? 13.609 10.914 -8.992 1 96.69 95 LEU A N 1
ATOM 747 C CA . LEU A 1 95 ? 12.547 10.398 -8.141 1 96.69 95 LEU A CA 1
ATOM 748 C C . LEU A 1 95 ? 12.023 11.484 -7.207 1 96.69 95 LEU A C 1
ATOM 750 O O . LEU A 1 95 ? 12.797 12.312 -6.711 1 96.69 95 LEU A O 1
ATOM 754 N N . THR A 1 96 ? 10.773 11.523 -7.023 1 97.06 96 THR A N 1
ATOM 755 C CA . THR A 1 96 ? 10.117 12.266 -5.949 1 97.06 96 THR A CA 1
ATOM 756 C C . THR A 1 96 ? 9.195 11.352 -5.152 1 97.06 96 THR A C 1
ATOM 758 O O . THR A 1 96 ? 9.094 10.156 -5.434 1 97.06 96 THR A O 1
ATOM 761 N N . ALA A 1 97 ? 8.594 11.984 -4.098 1 94.56 97 ALA A N 1
ATOM 762 C CA . ALA A 1 97 ? 7.766 11.094 -3.289 1 94.56 97 ALA A CA 1
ATOM 763 C C . ALA A 1 97 ? 6.699 11.875 -2.527 1 94.56 97 ALA A C 1
ATOM 765 O O . ALA A 1 97 ? 6.895 13.055 -2.211 1 94.56 97 ALA A O 1
ATOM 766 N N . GLU A 1 98 ? 5.594 11.188 -2.369 1 94.44 98 GLU A N 1
ATOM 767 C CA . GLU A 1 98 ? 4.688 11.57 -1.291 1 94.44 98 GLU A CA 1
ATOM 768 C C . GLU A 1 98 ? 4.98 10.781 -0.018 1 94.44 98 GLU A C 1
ATOM 770 O O . GLU A 1 98 ? 5.516 9.672 -0.078 1 94.44 98 GLU A O 1
ATOM 775 N N . LEU A 1 99 ? 4.652 11.375 1.102 1 93.44 99 LEU A N 1
ATOM 776 C CA . LEU A 1 99 ? 4.805 10.695 2.385 1 93.44 99 LEU A CA 1
ATOM 777 C C . LEU A 1 99 ? 3.443 10.328 2.969 1 93.44 99 LEU A C 1
ATOM 779 O O . LEU A 1 99 ? 2.49 11.109 2.871 1 93.44 99 LEU A O 1
ATOM 783 N N . ARG A 1 100 ? 3.436 9.211 3.537 1 92.5 100 ARG A N 1
ATOM 784 C CA . ARG A 1 100 ? 2.221 8.711 4.172 1 92.5 100 ARG A CA 1
ATOM 785 C C . ARG A 1 100 ? 2.471 8.359 5.637 1 92.5 100 ARG A C 1
ATOM 787 O O . ARG A 1 100 ? 3.49 7.758 5.973 1 92.5 100 ARG A O 1
ATOM 794 N N . PHE A 1 101 ? 1.575 8.773 6.453 1 90.31 101 PHE A N 1
ATOM 795 C CA . PHE A 1 101 ? 1.603 8.492 7.883 1 90.31 101 PHE A CA 1
ATOM 796 C C . PHE A 1 101 ? 0.349 7.738 8.305 1 90.31 101 PHE A C 1
ATOM 798 O O . PHE A 1 101 ? -0.761 8.266 8.227 1 90.31 101 PHE A O 1
ATOM 805 N N . LEU A 1 102 ? 0.571 6.566 8.711 1 89.06 102 LEU A N 1
ATOM 806 C CA . LEU A 1 102 ? -0.538 5.734 9.156 1 89.06 102 LEU A CA 1
ATOM 807 C C . LEU A 1 102 ? -0.613 5.703 10.68 1 89.06 102 LEU A C 1
ATOM 809 O O . LEU A 1 102 ? 0.263 5.137 11.336 1 89.06 102 LEU A O 1
ATOM 813 N N . GLY A 1 103 ? -1.668 6.281 11.18 1 89.12 103 GLY A N 1
ATOM 814 C CA . GLY A 1 103 ? -1.864 6.305 12.617 1 89.12 103 GLY A CA 1
ATOM 815 C C . GLY A 1 103 ? -2.723 5.156 13.125 1 89.12 103 GLY A C 1
ATOM 816 O O . GLY A 1 103 ? -3.773 4.863 12.547 1 89.12 103 GLY A O 1
ATOM 817 N N . PHE A 1 104 ? -2.227 4.559 14.195 1 85.62 104 PHE A N 1
ATOM 818 C CA . PHE A 1 104 ? -2.945 3.432 14.773 1 85.62 104 PHE A CA 1
ATOM 819 C C . PHE A 1 104 ? -3.348 3.723 16.219 1 85.62 104 PHE A C 1
ATOM 821 O O . PHE A 1 104 ? -2.576 4.316 16.969 1 85.62 104 PHE A O 1
ATOM 828 N N . LYS A 1 105 ? -4.531 3.295 16.562 1 87.31 105 LYS A N 1
ATOM 829 C CA . LYS A 1 105 ? -5.062 3.346 17.922 1 87.31 105 LYS A CA 1
ATOM 830 C C . LYS A 1 105 ? -5.59 1.981 18.359 1 87.31 105 LYS A C 1
ATOM 832 O O . LYS A 1 105 ? -6.441 1.396 17.688 1 87.31 105 LYS A O 1
ATOM 837 N N . LYS A 1 106 ? -5.074 1.407 19.422 1 83.75 106 LYS A N 1
ATOM 838 C CA . LYS A 1 106 ? -5.449 0.077 19.891 1 83.75 106 LYS A CA 1
ATOM 839 C C . LYS A 1 106 ? -5.355 -0.95 18.781 1 83.75 106 LYS A C 1
ATOM 841 O O . LYS A 1 106 ? -6.305 -1.696 18.531 1 83.75 106 LYS A O 1
ATOM 846 N N . ASP A 1 107 ? -4.359 -0.791 17.938 1 75.94 107 ASP A N 1
ATOM 847 C CA . ASP A 1 107 ? -3.947 -1.724 16.891 1 75.94 107 ASP A CA 1
ATOM 848 C C . ASP A 1 107 ? -4.879 -1.645 15.68 1 75.94 107 ASP A C 1
ATOM 850 O O . ASP A 1 107 ? -4.855 -2.518 14.812 1 75.94 107 ASP A O 1
ATOM 854 N N . ASN A 1 108 ? -5.707 -0.62 15.656 1 83 108 ASN A N 1
ATOM 855 C CA . ASN A 1 108 ? -6.559 -0.367 14.492 1 83 108 ASN A CA 1
ATOM 856 C C . ASN A 1 108 ? -6.137 0.897 13.75 1 83 108 ASN A C 1
ATOM 858 O O . ASN A 1 108 ? -5.77 1.895 14.375 1 83 108 ASN A O 1
ATOM 862 N N . LEU A 1 109 ? -6.223 0.697 12.461 1 86.75 109 LEU A N 1
ATOM 863 C CA . LEU A 1 109 ? -5.934 1.884 11.664 1 86.75 109 LEU A CA 1
ATOM 864 C C . LEU A 1 109 ? -6.938 2.994 11.953 1 86.75 109 LEU A C 1
ATOM 866 O O . LEU A 1 109 ? -8.148 2.773 11.883 1 86.75 109 LEU A O 1
ATOM 870 N N . ASP A 1 110 ? -6.414 4.16 12.289 1 90.44 110 ASP A N 1
ATOM 871 C CA . ASP A 1 110 ? -7.254 5.277 12.711 1 90.44 110 ASP A CA 1
ATOM 872 C C . ASP A 1 110 ? -7.344 6.34 11.617 1 90.44 110 ASP A C 1
ATOM 874 O O . ASP A 1 110 ? -8.438 6.691 11.18 1 90.44 110 ASP A O 1
ATOM 878 N N . LYS A 1 111 ? -6.172 6.781 11.195 1 92.88 111 LYS A N 1
ATOM 879 C CA . LYS A 1 111 ? -6.074 7.855 10.203 1 92.88 111 LYS A CA 1
ATOM 880 C C . LYS A 1 111 ? -4.895 7.633 9.266 1 92.88 111 LYS A C 1
ATOM 882 O O . LYS A 1 111 ? -3.928 6.953 9.625 1 92.88 111 LYS A O 1
ATOM 887 N N . ILE A 1 112 ? -5.016 8.211 8.133 1 91.81 112 ILE A N 1
ATOM 888 C CA . ILE A 1 112 ? -3.93 8.234 7.156 1 91.81 112 ILE A CA 1
ATOM 889 C C . ILE A 1 112 ? -3.66 9.68 6.727 1 91.81 112 ILE A C 1
ATOM 891 O O . ILE A 1 112 ? -4.543 10.336 6.172 1 91.81 112 ILE A O 1
ATOM 895 N N . LEU A 1 113 ? -2.49 10.148 7.023 1 94.69 113 LEU A N 1
ATOM 896 C CA . LEU A 1 113 ? -2.035 11.453 6.57 1 94.69 113 LEU A CA 1
ATOM 897 C C . LEU A 1 113 ? -1.147 11.32 5.336 1 94.69 113 LEU A C 1
ATOM 899 O O . LEU A 1 113 ? -0.211 10.523 5.32 1 94.69 113 LEU A O 1
ATOM 903 N N . ILE A 1 114 ? -1.462 12.07 4.289 1 94.81 114 ILE A N 1
ATOM 904 C CA . ILE A 1 114 ? -0.66 12.055 3.07 1 94.81 114 ILE A CA 1
ATOM 905 C C . ILE A 1 114 ? -0.146 13.461 2.766 1 94.81 114 ILE A C 1
ATOM 907 O O . ILE A 1 114 ? -0.931 14.406 2.662 1 94.81 114 ILE A O 1
ATOM 911 N N . LEU A 1 115 ? 1.104 13.594 2.662 1 96.81 115 LEU A N 1
ATOM 912 C CA . LEU A 1 115 ? 1.739 14.836 2.223 1 96.81 115 LEU A CA 1
ATOM 913 C C . LEU A 1 115 ? 2.109 14.758 0.746 1 96.81 115 LEU A C 1
ATOM 915 O O . LEU A 1 115 ? 2.988 13.984 0.36 1 96.81 115 LEU A O 1
ATOM 919 N N . HIS A 1 116 ? 1.475 15.57 -0.064 1 95.75 116 HIS A N 1
ATOM 920 C CA . HIS A 1 116 ? 1.782 15.609 -1.489 1 95.75 116 HIS A CA 1
ATOM 921 C C . HIS A 1 116 ? 2.828 16.672 -1.803 1 95.75 116 HIS A C 1
ATOM 923 O O . HIS A 1 116 ? 3.396 16.688 -2.898 1 95.75 116 HIS A O 1
ATOM 929 N N . ASP A 1 117 ? 3.096 17.484 -0.828 1 92.38 117 ASP A N 1
ATOM 930 C CA . ASP A 1 117 ? 3.924 18.672 -1.029 1 92.38 117 ASP A CA 1
ATOM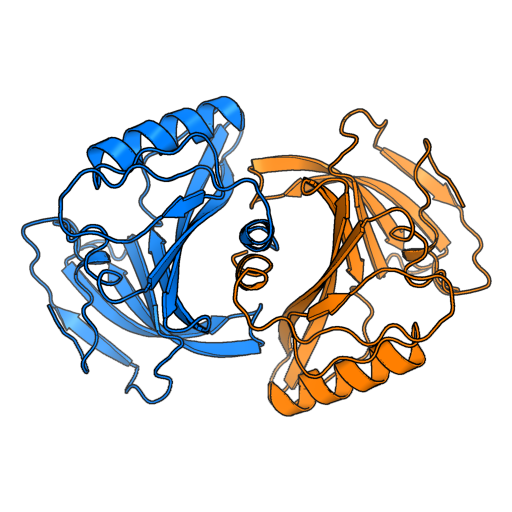 931 C C . ASP A 1 117 ? 5.32 18.469 -0.439 1 92.38 117 ASP A C 1
ATOM 933 O O . ASP A 1 117 ? 5.914 19.422 0.089 1 92.38 117 ASP A O 1
ATOM 937 N N . VAL A 1 118 ? 5.812 17.344 -0.453 1 94.19 118 VAL A N 1
ATOM 938 C CA . VAL A 1 118 ? 7.141 17.078 0.091 1 94.19 118 VAL A CA 1
ATOM 939 C C . VAL A 1 118 ? 8.203 17.469 -0.93 1 94.19 118 VAL A C 1
ATOM 941 O O . VAL A 1 118 ? 8.227 16.938 -2.045 1 94.19 118 VAL A O 1
ATOM 944 N N . PRO A 1 119 ? 9.023 18.438 -0.548 1 95.12 119 PRO A N 1
ATOM 945 C CA . PRO A 1 119 ? 10.047 18.891 -1.498 1 95.12 119 PRO A CA 1
ATOM 946 C C . PRO A 1 119 ? 11.281 18 -1.504 1 95.12 119 PRO A C 1
ATOM 948 O O . PRO A 1 119 ? 12.367 18.438 -1.119 1 95.12 119 PRO A O 1
ATOM 951 N N . VAL A 1 120 ? 11.203 16.812 -2.066 1 96.81 120 VAL A N 1
ATOM 952 C CA . VAL A 1 120 ? 12.328 15.875 -2.111 1 96.81 120 VAL A CA 1
ATOM 953 C C . VAL A 1 120 ? 12.547 15.406 -3.547 1 96.81 120 VAL A C 1
ATOM 955 O O . VAL A 1 120 ? 11.586 15.219 -4.301 1 96.81 120 VAL A O 1
ATOM 958 N N . ILE A 1 121 ? 13.742 15.258 -3.883 1 96.25 121 ILE A N 1
ATOM 959 C CA . ILE A 1 121 ? 14.156 14.789 -5.199 1 96.25 121 ILE A CA 1
ATOM 960 C C . ILE A 1 121 ? 15.445 13.977 -5.074 1 96.25 121 ILE A C 1
ATOM 962 O O . ILE A 1 121 ? 16.328 14.32 -4.293 1 96.25 121 ILE A O 1
ATOM 966 N N . GLY A 1 122 ? 15.523 12.891 -5.762 1 97.06 122 GLY A N 1
ATOM 967 C CA . GLY A 1 122 ? 16.719 12.055 -5.785 1 97.06 122 GLY A CA 1
ATOM 968 C C . GLY A 1 122 ? 16.891 11.305 -7.094 1 97.06 122 GLY A C 1
ATOM 969 O O . GLY A 1 122 ? 15.906 10.977 -7.762 1 97.06 122 GLY A O 1
ATOM 970 N N . ASN A 1 123 ? 18.125 10.953 -7.395 1 95.75 123 ASN A N 1
ATOM 971 C CA . ASN A 1 123 ? 18.422 10.156 -8.578 1 95.75 123 ASN A CA 1
ATOM 972 C C . ASN A 1 123 ? 18.125 8.68 -8.352 1 95.75 123 ASN A C 1
ATOM 974 O O . ASN A 1 123 ? 17.891 7.934 -9.305 1 95.75 123 ASN A O 1
ATOM 978 N N . ASN A 1 124 ? 18.25 8.336 -7.148 1 95.75 124 ASN A N 1
ATOM 979 C CA . ASN A 1 124 ? 18.016 6.961 -6.723 1 95.75 124 ASN A CA 1
ATOM 980 C C . ASN A 1 124 ? 17.391 6.906 -5.328 1 95.75 124 ASN A C 1
ATOM 982 O O . ASN A 1 124 ? 17.172 7.941 -4.703 1 95.75 124 ASN A O 1
ATOM 986 N N . ARG A 1 125 ? 17.062 5.742 -4.855 1 94 125 ARG A N 1
ATOM 987 C CA . ARG A 1 125 ? 16.391 5.57 -3.57 1 94 125 ARG A CA 1
ATOM 988 C C . ARG A 1 125 ? 17.219 6.184 -2.441 1 94 125 ARG A C 1
ATOM 990 O O . ARG A 1 125 ? 16.672 6.848 -1.56 1 94 125 ARG A O 1
ATOM 997 N N . GLU A 1 126 ? 18.5 5.859 -2.479 1 96.12 126 GLU A N 1
ATOM 998 C CA . GLU A 1 126 ? 19.359 6.34 -1.4 1 96.12 126 GLU A CA 1
ATOM 999 C C . GLU A 1 126 ? 19.281 7.855 -1.267 1 96.12 126 GLU A C 1
ATOM 1001 O O . GLU A 1 126 ? 19.062 8.375 -0.17 1 96.12 126 GLU A O 1
ATOM 1006 N N . GLU A 1 127 ? 19.391 8.555 -2.363 1 97.44 127 GLU A N 1
ATOM 1007 C CA . GLU A 1 127 ? 19.328 10.016 -2.352 1 97.44 127 GLU A CA 1
ATOM 1008 C C . GLU A 1 127 ? 17.953 10.5 -1.92 1 97.44 127 GLU A C 1
ATOM 1010 O O . GLU A 1 127 ? 17.828 11.461 -1.157 1 97.44 127 GLU A O 1
ATOM 1015 N N . LEU A 1 128 ? 16.984 9.82 -2.404 1 97.19 128 LEU A N 1
ATOM 1016 C CA . LEU A 1 128 ? 15.617 10.188 -2.061 1 97.19 128 LEU A CA 1
ATOM 1017 C C . LEU A 1 128 ? 15.375 10.047 -0.56 1 97.19 128 LEU A C 1
ATOM 1019 O O . LEU A 1 128 ? 14.844 10.961 0.073 1 97.19 128 LEU A O 1
ATOM 1023 N N . ILE A 1 129 ? 15.828 8.984 -0.006 1 94.94 129 ILE A N 1
ATOM 1024 C CA . ILE A 1 129 ? 15.633 8.711 1.413 1 94.94 129 ILE A CA 1
ATOM 1025 C C . ILE A 1 129 ? 16.422 9.719 2.248 1 94.94 129 ILE A C 1
ATOM 1027 O O . ILE A 1 129 ? 15.93 10.195 3.275 1 94.94 129 ILE A O 1
ATOM 1031 N N . ASN A 1 130 ? 17.594 10.008 1.828 1 97.31 130 ASN A N 1
ATOM 1032 C CA . ASN A 1 130 ? 18.375 11 2.545 1 97.31 130 ASN A CA 1
ATOM 1033 C C . ASN A 1 130 ? 17.672 12.352 2.584 1 97.31 130 ASN A C 1
ATOM 1035 O O . ASN A 1 130 ? 17.641 13.016 3.623 1 97.31 130 ASN A O 1
ATOM 1039 N N . ASP A 1 131 ? 17.156 12.719 1.445 1 97.69 131 ASP A N 1
ATOM 1040 C CA . ASP A 1 131 ? 16.391 13.969 1.39 1 97.69 131 ASP A CA 1
ATOM 1041 C C . ASP A 1 131 ? 15.172 13.914 2.307 1 97.69 131 ASP A C 1
ATOM 1043 O O . ASP A 1 131 ? 14.844 14.898 2.971 1 97.69 131 ASP A O 1
ATOM 1047 N N . ILE A 1 132 ? 14.531 12.805 2.367 1 96.44 132 ILE A N 1
ATOM 1048 C CA . ILE A 1 132 ? 13.344 12.633 3.197 1 96.44 132 ILE A CA 1
ATOM 1049 C C . ILE A 1 132 ? 13.727 12.727 4.672 1 96.44 132 ILE A C 1
ATOM 1051 O O . ILE A 1 132 ? 13.008 13.328 5.473 1 96.44 132 ILE A O 1
ATOM 1055 N N . LYS A 1 133 ? 14.844 12.125 5.023 1 94.88 133 LYS A N 1
ATOM 1056 C CA . LYS A 1 133 ? 15.336 12.211 6.395 1 94.88 133 LYS A CA 1
ATOM 1057 C C . LYS A 1 133 ? 15.5 13.664 6.832 1 94.88 133 LYS A C 1
ATOM 1059 O O . LYS A 1 133 ? 15.062 14.039 7.918 1 94.88 133 LYS A O 1
ATOM 1064 N N . GLU A 1 134 ? 16.109 14.414 5.965 1 96.88 134 GLU A N 1
ATOM 1065 C CA . GLU A 1 134 ? 16.328 15.828 6.258 1 96.88 134 GLU A CA 1
ATOM 1066 C C . GLU A 1 134 ? 15 16.578 6.375 1 96.88 134 GLU A C 1
ATOM 1068 O O . GLU A 1 134 ? 14.812 17.375 7.297 1 96.88 134 GLU A O 1
ATOM 1073 N N . TYR A 1 135 ? 14.148 16.312 5.535 1 96.44 135 TYR A N 1
ATOM 1074 C CA . TYR A 1 135 ? 12.844 16.969 5.555 1 96.44 135 TYR A CA 1
ATOM 1075 C C . TYR A 1 135 ? 12.102 16.656 6.855 1 96.44 135 TYR A C 1
ATOM 1077 O O . TYR A 1 135 ? 11.594 17.578 7.512 1 96.44 135 TYR A O 1
ATOM 1085 N N . LEU A 1 136 ? 12.062 15.383 7.215 1 94.12 136 LEU A N 1
ATOM 1086 C CA . LEU A 1 136 ? 11.336 14.961 8.406 1 94.12 136 LEU A CA 1
ATOM 1087 C C . LEU A 1 136 ? 11.938 15.594 9.664 1 94.12 136 LEU A C 1
ATOM 1089 O O . LEU A 1 136 ? 11.211 15.992 10.57 1 94.12 136 LEU A O 1
ATOM 1093 N N . LYS A 1 137 ? 13.234 15.664 9.688 1 92.81 137 LYS A N 1
ATOM 1094 C CA . LYS A 1 137 ? 13.922 16.281 10.812 1 92.81 137 LYS A CA 1
ATOM 1095 C C . LYS A 1 137 ? 13.531 17.75 10.953 1 92.81 137 LYS A C 1
ATOM 1097 O O . LYS A 1 137 ? 13.219 18.203 12.055 1 92.81 137 LYS A O 1
ATOM 1102 N N . LEU A 1 138 ? 13.523 18.438 9.859 1 92.12 138 LEU A N 1
ATOM 1103 C CA . LEU A 1 138 ? 13.211 19.859 9.867 1 92.12 138 LEU A CA 1
ATOM 1104 C C . LEU A 1 138 ? 11.727 20.094 10.094 1 92.12 138 LEU A C 1
ATOM 1106 O O . LEU A 1 138 ? 11.336 21.016 10.805 1 92.12 138 LEU A O 1
ATOM 1110 N N . TRP A 1 139 ? 10.883 19.234 9.484 1 91.06 139 TRP A N 1
ATOM 1111 C CA . TRP A 1 139 ? 9.43 19.406 9.484 1 91.06 139 TRP A CA 1
ATOM 1112 C C . TRP A 1 139 ? 8.844 19.125 10.859 1 91.06 139 TRP A C 1
ATOM 1114 O O . TRP A 1 139 ? 8.031 19.906 11.367 1 91.06 139 TRP A O 1
ATOM 1124 N N . ASN A 1 140 ? 9.312 18.078 11.523 1 89.38 140 ASN A N 1
ATOM 1125 C CA . ASN A 1 140 ? 8.664 17.641 12.758 1 89.38 140 ASN A CA 1
ATOM 1126 C C . ASN A 1 140 ? 9.664 17.031 13.742 1 89.38 140 ASN A C 1
ATOM 1128 O O . ASN A 1 140 ? 9.273 16.391 14.711 1 89.38 140 ASN A O 1
ATOM 1132 N N . GLY A 1 141 ? 10.93 17.141 13.422 1 88.94 141 GLY A N 1
ATOM 1133 C CA . GLY A 1 141 ? 11.945 16.625 14.328 1 88.94 141 GLY A CA 1
ATOM 1134 C C . GLY A 1 141 ? 12.031 15.109 14.328 1 88.94 141 GLY A C 1
ATOM 1135 O O . GLY A 1 141 ? 12.453 14.508 15.32 1 88.94 141 GLY A O 1
ATOM 1136 N N . ILE A 1 142 ? 11.609 14.508 13.281 1 89 142 ILE A N 1
ATOM 1137 C CA . ILE A 1 142 ? 11.602 13.055 13.195 1 89 142 ILE A CA 1
ATOM 1138 C C . ILE A 1 142 ? 12.914 12.562 12.594 1 89 142 ILE A C 1
ATOM 1140 O O . ILE A 1 142 ? 13.312 13 11.508 1 89 142 ILE A O 1
ATOM 1144 N N . GLU A 1 143 ? 13.531 11.617 13.281 1 89.5 143 GLU A N 1
ATOM 1145 C CA . GLU A 1 143 ? 14.758 11 12.781 1 89.5 143 GLU A CA 1
ATOM 1146 C C . GLU A 1 143 ? 14.531 9.523 12.461 1 89.5 143 GLU A C 1
ATOM 1148 O O . GLU A 1 143 ? 14.07 8.758 13.312 1 89.5 143 GLU A O 1
ATOM 1153 N N . ILE A 1 144 ? 14.828 9.227 11.219 1 85.5 144 ILE A N 1
ATOM 1154 C CA . ILE A 1 144 ? 14.672 7.848 10.758 1 85.5 144 ILE A CA 1
ATOM 1155 C C . ILE A 1 144 ? 15.938 7.391 10.039 1 85.5 144 ILE A C 1
ATOM 1157 O O . ILE A 1 144 ? 16.734 8.219 9.586 1 85.5 144 ILE A O 1
ATOM 1161 N N . SER A 1 145 ? 16.172 6.074 10.023 1 86.5 145 SER A N 1
ATOM 1162 C CA . SER A 1 145 ? 17.297 5.527 9.281 1 86.5 145 SER A CA 1
ATOM 1163 C C . SER A 1 145 ? 16.875 5.117 7.871 1 86.5 145 SER A C 1
ATOM 1165 O O . SER A 1 145 ? 17.688 5.164 6.941 1 86.5 145 SER A O 1
ATOM 1167 N N . ASP A 1 146 ? 15.648 4.652 7.742 1 87.19 146 ASP A N 1
ATOM 1168 C CA . ASP A 1 146 ? 15.078 4.219 6.473 1 87.19 146 ASP A CA 1
ATOM 1169 C C . ASP A 1 146 ? 13.555 4.258 6.512 1 87.19 146 ASP A C 1
ATOM 1171 O O . ASP A 1 146 ? 12.961 4.59 7.543 1 87.19 146 ASP A O 1
ATOM 1175 N N . LEU A 1 147 ? 12.977 4.047 5.406 1 85 147 LEU A N 1
ATOM 1176 C CA . LEU A 1 147 ? 11.523 3.904 5.293 1 85 147 LEU A CA 1
ATOM 1177 C C . LEU A 1 147 ? 11.156 2.531 4.742 1 85 147 LEU A C 1
ATOM 1179 O O . LEU A 1 147 ? 11.867 1.982 3.9 1 85 147 LEU A O 1
ATOM 1183 N N . PRO A 1 148 ? 10.094 2.047 5.188 1 83.19 148 PRO A N 1
ATOM 1184 C CA . PRO A 1 148 ? 9.156 2.553 6.191 1 83.19 148 PRO A CA 1
ATOM 1185 C C . PRO A 1 148 ? 9.742 2.553 7.602 1 83.19 148 PRO A C 1
ATOM 1187 O O . PRO A 1 148 ? 10.688 1.817 7.879 1 83.19 148 PRO A O 1
ATOM 1190 N N . ALA A 1 149 ? 9.125 3.43 8.5 1 83.62 149 ALA A N 1
ATOM 1191 C CA . ALA A 1 149 ? 9.547 3.557 9.891 1 83.62 149 ALA A CA 1
ATOM 1192 C C . ALA A 1 149 ? 8.344 3.678 10.82 1 83.62 149 ALA A C 1
ATOM 1194 O O . ALA A 1 149 ? 7.266 4.105 10.398 1 83.62 149 ALA A O 1
ATOM 1195 N N . ILE A 1 150 ? 8.508 3.252 12.023 1 83.06 150 ILE A N 1
ATOM 1196 C CA . ILE A 1 150 ? 7.477 3.381 13.055 1 83.06 150 ILE A CA 1
ATOM 1197 C C . ILE A 1 150 ? 7.906 4.418 14.086 1 83.06 150 ILE A C 1
ATOM 1199 O O . ILE A 1 150 ? 9.047 4.398 14.555 1 83.06 150 ILE A O 1
ATOM 1203 N N . VAL A 1 151 ? 6.938 5.309 14.359 1 83.88 151 VAL A N 1
ATOM 1204 C CA . VAL A 1 151 ? 7.238 6.32 15.367 1 83.88 151 VAL A CA 1
ATOM 1205 C C . VAL A 1 151 ? 6.047 6.477 16.312 1 83.88 151 VAL A C 1
ATOM 1207 O O . VAL A 1 151 ? 4.93 6.082 15.984 1 83.88 151 VAL A O 1
ATOM 1210 N N . LYS A 1 152 ? 6.344 6.934 17.516 1 82.81 152 LYS A N 1
ATOM 1211 C CA . LYS A 1 152 ? 5.305 7.422 18.406 1 82.81 152 LYS A CA 1
ATOM 1212 C C . LYS A 1 152 ? 5.082 8.922 18.234 1 82.81 152 LYS A C 1
ATOM 1214 O O . LYS A 1 152 ? 6.031 9.703 18.281 1 82.81 152 LYS A O 1
ATOM 1219 N N . PRO A 1 153 ? 3.852 9.156 17.891 1 79.69 153 PRO A N 1
ATOM 1220 C CA . PRO A 1 153 ? 3.643 10.594 17.719 1 79.69 153 PRO A CA 1
ATOM 1221 C C . PRO A 1 153 ? 3.744 11.367 19.031 1 79.69 153 PRO A C 1
ATOM 1223 O O . PRO A 1 153 ? 3.262 10.891 20.078 1 79.69 153 PRO A O 1
ATOM 1226 N N . GLU A 1 154 ? 4.684 12.234 19.141 1 72 154 GLU A N 1
ATOM 1227 C CA . GLU A 1 154 ? 4.824 13.094 20.328 1 72 154 GLU A CA 1
ATOM 1228 C C . GLU A 1 154 ? 4.676 14.562 19.953 1 72 154 GLU A C 1
ATOM 1230 O O . GLU A 1 154 ? 4.82 14.93 18.781 1 72 154 GLU A O 1
ATOM 1235 N N . TYR A 1 155 ? 4.168 15.281 20.938 1 59.09 155 TYR A N 1
ATOM 1236 C CA . TYR A 1 155 ? 4.156 16.719 20.703 1 59.09 155 TYR A CA 1
ATOM 1237 C C . TYR A 1 155 ? 5.535 17.219 20.281 1 59.09 155 TYR A C 1
ATOM 1239 O O . TYR A 1 155 ? 6.539 16.531 20.484 1 59.09 155 TYR A O 1
ATOM 1247 N N . LYS A 1 156 ? 5.863 18.234 19.859 1 56.72 156 LYS A N 1
ATOM 1248 C CA . LYS A 1 156 ? 6.945 18.969 19.203 1 56.72 156 LYS A CA 1
ATOM 1249 C C . LYS A 1 156 ? 8.305 18.375 19.578 1 56.72 156 LYS A C 1
ATOM 1251 O O . LYS A 1 156 ? 9.344 18.984 19.328 1 56.72 156 LYS A O 1
ATOM 1256 N N . THR A 1 157 ? 8.398 17.359 20.484 1 49.81 157 THR A N 1
ATOM 1257 C CA . THR A 1 157 ? 9.781 16.984 20.781 1 49.81 157 THR A CA 1
ATOM 1258 C C . THR A 1 157 ? 10.305 16 19.734 1 49.81 157 THR A C 1
ATOM 1260 O O . THR A 1 157 ? 9.547 15.18 19.203 1 49.81 157 THR A O 1
ATOM 1263 N N . PRO A 1 158 ? 11.562 16.125 19.328 1 50.53 158 PRO A N 1
ATOM 1264 C CA . PRO A 1 158 ? 12.258 15.25 18.375 1 50.53 158 PRO A CA 1
ATOM 1265 C C . PRO A 1 158 ? 11.969 13.766 18.641 1 50.53 158 PRO A C 1
ATOM 1267 O O . PRO A 1 158 ? 12.203 13.273 19.734 1 50.53 158 PRO A O 1
ATOM 1270 N N . VAL A 1 159 ? 10.961 13.172 18.094 1 51.94 159 VAL A N 1
ATOM 1271 C CA . VAL A 1 159 ? 10.695 11.75 18.281 1 51.94 159 VAL A CA 1
ATOM 1272 C C . VAL A 1 159 ? 11.742 10.93 17.531 1 51.94 159 VAL A C 1
ATOM 1274 O O . VAL A 1 159 ? 12.039 11.211 16.375 1 51.94 159 VAL A O 1
ATOM 1277 N N . LYS A 1 160 ? 12.75 10.273 18.203 1 53.62 160 LYS A N 1
ATOM 1278 C CA . LYS A 1 160 ? 13.648 9.297 17.594 1 53.62 160 LYS A CA 1
ATOM 1279 C C . LYS A 1 160 ? 12.867 8.117 17.016 1 53.62 160 LYS A C 1
ATOM 1281 O O . LYS A 1 160 ? 12.086 7.477 17.719 1 53.62 160 LYS A O 1
ATOM 1286 N N . GLY A 1 161 ? 12.609 8.117 15.789 1 53.19 161 GLY A N 1
ATOM 1287 C CA . GLY A 1 161 ? 12.039 6.93 15.18 1 53.19 161 GLY A CA 1
ATOM 1288 C C . GLY A 1 161 ? 12.906 5.699 15.336 1 53.19 161 GLY A C 1
ATOM 1289 O O . GLY A 1 161 ? 14.133 5.781 15.203 1 53.19 161 GLY A O 1
ATOM 1290 N N . LYS A 1 162 ? 12.57 4.742 16.109 1 51.72 162 LYS A N 1
ATOM 1291 C CA . LYS A 1 162 ? 13.297 3.479 16.109 1 51.72 162 LYS A CA 1
ATOM 1292 C C . LYS A 1 162 ? 13.047 2.705 14.82 1 51.72 162 LYS A C 1
ATOM 1294 O O . LYS A 1 162 ? 11.906 2.598 14.367 1 51.72 162 LYS A O 1
ATOM 1299 N N . ILE A 1 163 ? 14.211 2.674 14.133 1 45.53 163 ILE A N 1
ATOM 1300 C CA . ILE A 1 163 ? 14.039 1.705 13.055 1 45.53 163 ILE A CA 1
ATOM 1301 C C . ILE A 1 163 ? 13.523 0.385 13.625 1 45.53 163 ILE A C 1
ATOM 1303 O O . ILE A 1 163 ? 14.188 -0.24 14.461 1 45.53 163 ILE A O 1
ATOM 1307 N N . LEU A 1 164 ? 12.391 0.326 13.992 1 40.72 164 LEU A N 1
ATOM 1308 C CA . LEU A 1 164 ? 11.977 -1.02 14.375 1 40.72 164 LEU A CA 1
ATOM 1309 C C . LEU A 1 164 ? 12.43 -2.043 13.336 1 40.72 164 LEU A C 1
ATOM 1311 O O . LEU A 1 164 ? 12.422 -1.766 12.133 1 40.72 164 LEU A O 1
ATOM 1315 N N . ASP A 1 165 ? 13.289 -2.838 13.758 1 36 165 ASP A N 1
ATOM 1316 C CA . ASP A 1 165 ? 13.445 -4.039 12.938 1 36 165 ASP A CA 1
ATOM 1317 C C . ASP A 1 165 ? 12.156 -4.359 12.188 1 36 165 ASP A C 1
ATOM 1319 O O . ASP A 1 165 ? 11.062 -4.152 12.711 1 36 165 ASP A O 1
ATOM 1323 N N . VAL A 1 166 ? 12.344 -4.145 10.875 1 38.47 166 VAL A N 1
ATOM 1324 C CA . VAL A 1 166 ? 11.258 -4.48 9.961 1 38.47 166 VAL A CA 1
ATOM 1325 C C . VAL A 1 166 ? 10.422 -5.621 10.539 1 38.47 166 VAL A C 1
ATOM 1327 O O . VAL A 1 166 ? 10.812 -6.789 10.461 1 38.47 166 VAL A O 1
ATOM 1330 N N . ASP A 1 167 ? 10.445 -5.867 11.695 1 33.84 167 ASP A N 1
ATOM 1331 C CA . ASP A 1 167 ? 9.383 -6.844 11.898 1 33.84 167 ASP A CA 1
ATOM 1332 C C . ASP A 1 167 ? 8.117 -6.445 11.141 1 33.84 167 ASP A C 1
ATOM 1334 O O . ASP A 1 167 ? 7.914 -6.867 10 1 33.84 167 ASP A O 1
ATOM 1338 N N . TYR A 1 168 ? 6.934 -6.43 11.766 1 35.59 168 TYR A N 1
ATOM 1339 C CA . TYR A 1 168 ? 5.609 -6.363 11.156 1 35.59 168 TYR A CA 1
ATOM 1340 C C . TYR A 1 168 ? 5.383 -5.008 10.5 1 35.59 168 TYR A C 1
ATOM 1342 O O . TYR A 1 168 ? 4.262 -4.688 10.094 1 35.59 168 TYR A O 1
ATOM 1350 N N . ALA A 1 169 ? 6.219 -4.027 10.734 1 38.44 169 ALA A N 1
ATOM 1351 C CA . ALA A 1 169 ? 5.949 -2.789 10.008 1 38.44 169 ALA A CA 1
ATOM 1352 C C . ALA A 1 169 ? 5.965 -3.016 8.5 1 38.44 169 ALA A C 1
ATOM 1354 O O . ALA A 1 169 ? 5.863 -2.064 7.723 1 38.44 169 ALA A O 1
ATOM 1355 N N . ASP A 1 170 ? 6.641 -4.051 8.078 1 39.5 170 ASP A N 1
ATOM 1356 C CA . ASP A 1 170 ? 6.863 -4.246 6.652 1 39.5 170 ASP A CA 1
ATOM 1357 C C . ASP A 1 170 ? 5.621 -3.887 5.844 1 39.5 170 ASP A C 1
ATOM 1359 O O . ASP A 1 170 ? 5.57 -4.113 4.633 1 39.5 170 ASP A O 1
ATOM 1363 N N . LEU A 1 171 ? 4.578 -3.836 6.402 1 39.25 171 LEU A N 1
ATOM 1364 C CA . LEU A 1 171 ? 3.295 -3.883 5.711 1 39.25 171 LEU A CA 1
ATOM 1365 C C . LEU A 1 171 ? 3.07 -2.613 4.898 1 39.25 171 LEU A C 1
ATOM 1367 O O . LEU A 1 171 ? 2.004 -2.432 4.305 1 39.25 171 LEU A O 1
ATOM 1371 N N . ALA A 1 172 ? 3.889 -1.608 5.18 1 39.03 172 ALA A N 1
ATOM 1372 C CA . ALA A 1 172 ? 3.453 -0.384 4.512 1 39.03 172 ALA A CA 1
ATOM 1373 C C . ALA A 1 172 ? 3.436 -0.562 2.996 1 39.03 172 ALA A C 1
ATOM 1375 O O . ALA A 1 172 ? 2.967 0.316 2.266 1 39.03 172 ALA A O 1
ATOM 1376 N N . PHE A 1 173 ? 4.215 -1.406 2.389 1 38.09 173 PHE A N 1
ATOM 1377 C CA . PHE A 1 173 ? 4.582 -1.159 1 1 38.09 173 PHE A CA 1
ATOM 1378 C C . PHE A 1 173 ? 3.393 -1.38 0.074 1 38.09 173 PHE A C 1
ATOM 1380 O O . PHE A 1 173 ? 3.504 -1.208 -1.142 1 38.09 173 PHE A O 1
ATOM 1387 N N . THR A 1 174 ? 2.4 -2.277 0.405 1 35.16 174 THR A N 1
ATOM 1388 C CA . THR A 1 174 ? 1.816 -2.82 -0.816 1 35.16 174 THR A CA 1
ATOM 1389 C C . THR A 1 174 ? 1.177 -1.714 -1.648 1 35.16 174 THR A C 1
ATOM 1391 O O . THR A 1 174 ? 0.222 -1.071 -1.208 1 35.16 174 THR A O 1
ATOM 1394 N N . VAL A 1 175 ? 1.837 -0.754 -2.293 1 31.33 175 VAL A N 1
ATOM 1395 C CA . VAL A 1 175 ? 1.373 -0.158 -3.541 1 31.33 175 VAL A CA 1
ATOM 1396 C C . VAL A 1 175 ? 0.897 -1.254 -4.492 1 31.33 175 VAL A C 1
ATOM 1398 O O . VAL A 1 175 ? 1.517 -2.316 -4.586 1 31.33 175 VAL A O 1
ATOM 1401 N N . MET B 1 1 ? 8.562 -24.891 -11.336 1 88.88 1 MET B N 1
ATOM 1402 C CA . MET B 1 1 ? 9.43 -24.422 -12.414 1 88.88 1 MET B CA 1
ATOM 1403 C C . MET B 1 1 ? 10.312 -23.266 -11.93 1 88.88 1 MET B C 1
ATOM 1405 O O . MET B 1 1 ? 9.852 -22.391 -11.211 1 88.88 1 MET B O 1
ATOM 1409 N N . LYS B 1 2 ? 11.547 -23.391 -12.312 1 91.81 2 LYS B N 1
ATOM 1410 C CA . LYS B 1 2 ? 12.484 -22.359 -11.875 1 91.81 2 LYS B CA 1
ATOM 1411 C C . LYS B 1 2 ? 13.062 -21.594 -13.062 1 91.81 2 LYS B C 1
ATOM 1413 O O . LYS B 1 2 ? 13.414 -22.203 -14.078 1 91.81 2 LYS B O 1
ATOM 1418 N N . LEU B 1 3 ? 12.961 -20.328 -12.969 1 91.88 3 LEU B N 1
ATOM 1419 C CA . LEU B 1 3 ? 13.625 -19.422 -13.914 1 91.88 3 LEU B CA 1
ATOM 1420 C C . LEU B 1 3 ? 14.617 -18.516 -13.203 1 91.88 3 LEU B C 1
ATOM 1422 O O . LEU B 1 3 ? 14.258 -17.828 -12.25 1 91.88 3 LEU B O 1
ATOM 1426 N N . GLN B 1 4 ? 15.93 -18.594 -13.625 1 92.81 4 GLN B N 1
ATOM 1427 C CA . GLN B 1 4 ? 17.016 -17.828 -13.023 1 92.81 4 GLN B CA 1
ATOM 1428 C C . GLN B 1 4 ? 17.047 -18.031 -11.508 1 92.81 4 GLN B C 1
ATOM 1430 O O . GLN B 1 4 ? 17.219 -17.062 -10.758 1 92.81 4 GLN B O 1
ATOM 1435 N N . GLY B 1 5 ? 16.688 -19.188 -10.992 1 92.94 5 GLY B N 1
ATOM 1436 C CA . GLY B 1 5 ? 16.797 -19.578 -9.594 1 92.94 5 GLY B CA 1
ATOM 1437 C C . GLY B 1 5 ? 15.547 -19.281 -8.789 1 92.94 5 GLY B C 1
ATOM 1438 O O . GLY B 1 5 ? 15.5 -19.547 -7.59 1 92.94 5 GLY B O 1
ATOM 1439 N N . ILE B 1 6 ? 14.562 -18.734 -9.445 1 95.31 6 ILE B N 1
ATOM 1440 C CA . ILE B 1 6 ? 13.32 -18.375 -8.758 1 95.31 6 ILE B CA 1
ATOM 1441 C C . ILE B 1 6 ? 12.219 -19.359 -9.141 1 95.31 6 ILE B C 1
ATOM 1443 O O . ILE B 1 6 ? 11.992 -19.609 -10.328 1 95.31 6 ILE B O 1
ATOM 1447 N N . ASP B 1 7 ? 11.555 -19.969 -8.125 1 95.5 7 ASP B N 1
ATOM 1448 C CA . ASP B 1 7 ? 10.367 -20.781 -8.398 1 95.5 7 ASP B CA 1
ATOM 1449 C C . ASP B 1 7 ? 9.188 -19.891 -8.805 1 95.5 7 ASP B C 1
ATOM 1451 O O . ASP B 1 7 ? 8.68 -19.125 -7.996 1 95.5 7 ASP B O 1
ATOM 1455 N N . ILE B 1 8 ? 8.703 -20.047 -10.055 1 96.56 8 ILE B N 1
ATOM 1456 C CA . ILE B 1 8 ? 7.652 -19.156 -10.539 1 96.56 8 ILE B CA 1
ATOM 1457 C C . ILE B 1 8 ? 6.336 -19.922 -10.648 1 96.56 8 ILE B C 1
ATOM 1459 O O . ILE B 1 8 ? 5.406 -19.469 -11.32 1 96.56 8 ILE B O 1
ATOM 1463 N N . SER B 1 9 ? 6.148 -21.047 -10.008 1 95.44 9 SER B N 1
ATOM 1464 C CA . SER B 1 9 ? 4.996 -21.938 -10.156 1 95.44 9 SER B CA 1
ATOM 1465 C C . SER B 1 9 ? 3.701 -21.219 -9.797 1 95.44 9 SER B C 1
ATOM 1467 O O . SER B 1 9 ? 2.645 -21.516 -10.359 1 95.44 9 SER B O 1
ATOM 1469 N N . SER B 1 10 ? 3.764 -20.234 -8.969 1 95.5 10 SER B N 1
ATOM 1470 C CA . SER B 1 10 ? 2.574 -19.547 -8.469 1 95.5 10 SER B CA 1
ATOM 1471 C C . SER B 1 10 ? 1.924 -18.703 -9.562 1 95.5 10 SER B C 1
ATOM 1473 O O . SER B 1 10 ? 0.768 -18.297 -9.438 1 95.5 10 SER B O 1
ATOM 1475 N N . ILE B 1 11 ? 2.699 -18.391 -10.617 1 97.19 11 ILE B N 1
ATOM 1476 C CA . ILE B 1 11 ? 2.098 -17.578 -11.664 1 97.19 11 ILE B CA 1
ATOM 1477 C C . ILE B 1 11 ? 1.757 -18.469 -12.867 1 97.19 11 ILE B C 1
ATOM 1479 O O . ILE B 1 11 ? 1.372 -17.953 -13.922 1 97.19 11 ILE B O 1
ATOM 1483 N N . LEU B 1 12 ? 1.962 -19.766 -12.617 1 95.31 12 LEU B N 1
ATOM 1484 C CA . LEU B 1 12 ? 1.678 -20.703 -13.688 1 95.31 12 LEU B CA 1
ATOM 1485 C C . LEU B 1 12 ? 0.35 -21.422 -13.445 1 95.31 12 LEU B C 1
ATOM 1487 O O . LEU B 1 12 ? 0.245 -22.266 -12.555 1 95.31 12 LEU B O 1
ATOM 1491 N N . LYS B 1 13 ? -0.677 -20.969 -14.094 1 93.88 13 LYS B N 1
ATOM 1492 C CA . LYS B 1 13 ? -1.958 -21.656 -14.148 1 93.88 13 LYS B CA 1
ATOM 1493 C C . LYS B 1 13 ? -2.213 -22.234 -15.539 1 93.88 13 LYS B C 1
ATOM 1495 O O . LYS B 1 13 ? -1.522 -21.891 -16.5 1 93.88 13 LYS B O 1
ATOM 1500 N N . PRO B 1 14 ? -3.158 -23.141 -15.609 1 93.81 14 PRO B N 1
ATOM 1501 C CA . PRO B 1 14 ? -3.361 -23.828 -16.875 1 93.81 14 PRO B CA 1
ATOM 1502 C C . PRO B 1 14 ? -3.592 -22.875 -18.047 1 93.81 14 PRO B C 1
ATOM 1504 O O . PRO B 1 14 ? -3.203 -23.172 -19.172 1 93.81 14 PRO B O 1
ATOM 1507 N N . GLU B 1 15 ? -4.105 -21.719 -17.828 1 95.19 15 GLU B N 1
ATOM 1508 C CA . GLU B 1 15 ? -4.402 -20.719 -18.859 1 95.19 15 GLU B CA 1
ATOM 1509 C C . GLU B 1 15 ? -3.143 -19.984 -19.297 1 95.19 15 GLU B C 1
ATOM 1511 O O . GLU B 1 15 ? -3.135 -19.312 -20.328 1 95.19 15 GLU B O 1
ATOM 1516 N N . ALA B 1 16 ? -2.137 -20.031 -18.547 1 96.06 16 ALA B N 1
ATOM 1517 C CA . ALA B 1 16 ? -0.905 -19.312 -18.859 1 96.06 16 ALA B CA 1
ATOM 1518 C C . ALA B 1 16 ? -0.19 -19.938 -20.047 1 96.06 16 ALA B C 1
ATOM 1520 O O . ALA B 1 16 ? -0.039 -21.156 -20.125 1 96.06 16 ALA B O 1
ATOM 1521 N N . LYS B 1 17 ? 0.357 -19.109 -20.969 1 95.94 17 LYS B N 1
ATOM 1522 C CA . LYS B 1 17 ? 1.017 -19.609 -22.172 1 95.94 17 LYS B CA 1
ATOM 1523 C C . LYS B 1 17 ? 2.453 -19.109 -22.25 1 95.94 17 LYS B C 1
ATOM 1525 O O . LYS B 1 17 ? 3.318 -19.766 -22.828 1 95.94 17 LYS B O 1
ATOM 1530 N N . TYR B 1 18 ? 2.666 -18 -21.688 1 96.69 18 TYR B N 1
ATOM 1531 C CA . TYR B 1 18 ? 4.043 -17.516 -21.672 1 96.69 18 TYR B CA 1
ATOM 1532 C C . TYR B 1 18 ? 4.289 -16.594 -20.484 1 96.69 18 TYR B C 1
ATOM 1534 O O . TYR B 1 18 ? 3.342 -16.109 -19.859 1 96.69 18 TYR B O 1
ATOM 1542 N N . VAL B 1 19 ? 5.555 -16.422 -20.141 1 97.56 19 VAL B N 1
ATOM 1543 C CA . VAL B 1 19 ? 6.016 -15.555 -19.062 1 97.56 19 VAL B CA 1
ATOM 1544 C C . VAL B 1 19 ? 7.035 -14.555 -19.594 1 97.56 19 VAL B C 1
ATOM 1546 O O . VAL B 1 19 ? 7.91 -14.914 -20.391 1 97.56 19 VAL B O 1
ATOM 1549 N N . ILE B 1 20 ? 6.895 -13.266 -19.25 1 97.62 20 ILE B N 1
ATOM 1550 C CA . ILE B 1 20 ? 7.879 -12.242 -19.578 1 97.62 20 ILE B CA 1
ATOM 1551 C C . ILE B 1 20 ? 8.555 -11.742 -18.312 1 97.62 20 ILE B C 1
ATOM 1553 O O . ILE B 1 20 ? 7.883 -11.422 -17.328 1 97.62 20 ILE B O 1
ATOM 1557 N N . LEU B 1 21 ? 9.836 -11.836 -18.281 1 97.38 21 LEU B N 1
ATOM 1558 C CA . LEU B 1 21 ? 10.609 -11.227 -17.203 1 97.38 21 LEU B CA 1
ATOM 1559 C C . LEU B 1 21 ? 10.938 -9.773 -17.531 1 97.38 21 LEU B C 1
ATOM 1561 O O . LEU B 1 21 ? 11.672 -9.5 -18.484 1 97.38 21 LEU B O 1
ATOM 1565 N N . THR B 1 22 ? 10.391 -8.812 -16.734 1 97.38 22 THR B N 1
ATOM 1566 C CA . THR B 1 22 ? 10.594 -7.379 -16.906 1 97.38 22 THR B CA 1
ATOM 1567 C C . THR B 1 22 ? 11.047 -6.734 -15.594 1 97.38 22 THR B C 1
ATOM 1569 O O . THR B 1 22 ? 11.43 -7.434 -14.656 1 97.38 22 THR B O 1
ATOM 1572 N N . LYS B 1 23 ? 11.148 -5.406 -15.641 1 95.5 23 LYS B N 1
ATOM 1573 C CA . LYS B 1 23 ? 11.391 -4.613 -14.438 1 95.5 23 LYS B CA 1
ATOM 1574 C C . LYS B 1 23 ? 10.141 -3.832 -14.031 1 95.5 23 LYS B C 1
ATOM 1576 O O . LYS B 1 23 ? 9.445 -3.279 -14.891 1 95.5 23 LYS B O 1
ATOM 1581 N N . LYS B 1 24 ? 9.867 -3.84 -12.797 1 93.88 24 LYS B N 1
ATOM 1582 C CA . LYS B 1 24 ? 8.734 -3.08 -12.273 1 93.88 24 LYS B CA 1
ATOM 1583 C C . LYS B 1 24 ? 9.18 -2.1 -11.188 1 93.88 24 LYS B C 1
ATOM 1585 O O . LYS B 1 24 ? 9.898 -2.479 -10.258 1 93.88 24 LYS B O 1
ATOM 1590 N N . PHE B 1 25 ? 8.812 -0.888 -11.375 1 92.5 25 PHE B N 1
ATOM 1591 C CA . PHE B 1 25 ? 9.062 0.107 -10.336 1 92.5 25 PHE B CA 1
ATOM 1592 C C . PHE B 1 25 ? 8.07 -0.053 -9.195 1 92.5 25 PHE B C 1
ATOM 1594 O O . PHE B 1 25 ? 6.855 0.047 -9.391 1 92.5 25 PHE B O 1
ATOM 1601 N N . VAL B 1 26 ? 8.586 -0.358 -8.039 1 90 26 VAL B N 1
ATOM 1602 C CA . VAL B 1 26 ? 7.75 -0.459 -6.848 1 90 26 VAL B CA 1
ATOM 1603 C C . VAL B 1 26 ? 7.773 0.864 -6.086 1 90 26 VAL B C 1
ATOM 1605 O O . VAL B 1 26 ? 8.742 1.166 -5.383 1 90 26 VAL B O 1
ATOM 1608 N N . SER B 1 27 ? 6.719 1.56 -6.086 1 90.31 27 SER B N 1
ATOM 1609 C CA . SER B 1 27 ? 6.664 2.936 -5.602 1 90.31 27 SER B CA 1
ATOM 1610 C C . SER B 1 27 ? 6.902 3.002 -4.098 1 90.31 27 SER B C 1
ATOM 1612 O O . SER B 1 27 ? 7.488 3.967 -3.6 1 90.31 27 SER B O 1
ATOM 1614 N N . SER B 1 28 ? 6.465 1.999 -3.369 1 86.88 28 SER B N 1
ATOM 1615 C CA . SER B 1 28 ? 6.633 1.997 -1.919 1 86.88 28 SER B CA 1
ATOM 1616 C C . SER B 1 28 ? 8.086 1.736 -1.529 1 86.88 28 SER B C 1
ATOM 1618 O O . SER B 1 28 ? 8.477 1.965 -0.383 1 86.88 28 SER B O 1
ATOM 1620 N N . LEU B 1 29 ? 8.836 1.276 -2.486 1 87.44 29 LEU B N 1
ATOM 1621 C CA . LEU B 1 29 ? 10.234 0.955 -2.221 1 87.44 29 LEU B CA 1
ATOM 1622 C C . LEU B 1 29 ? 11.156 1.891 -2.988 1 87.44 29 LEU B C 1
ATOM 1624 O O . LEU B 1 29 ? 12.367 1.896 -2.758 1 87.44 29 LEU B O 1
ATOM 1628 N N . ALA B 1 30 ? 10.602 2.602 -3.912 1 89.94 30 ALA B N 1
ATOM 1629 C CA . ALA B 1 30 ? 11.312 3.6 -4.703 1 89.94 30 ALA B CA 1
ATOM 1630 C C . ALA B 1 30 ? 12.453 2.963 -5.492 1 89.94 30 ALA B C 1
ATOM 1632 O O . ALA B 1 30 ? 13.547 3.533 -5.59 1 89.94 30 ALA B O 1
ATOM 1633 N N . GLU B 1 31 ? 12.219 1.783 -6.016 1 90.81 31 GLU B N 1
ATOM 1634 C CA . GLU B 1 31 ? 13.242 1.067 -6.77 1 90.81 31 GLU B CA 1
ATOM 1635 C C . GLU B 1 31 ? 12.617 0.108 -7.777 1 90.81 31 GLU B C 1
ATOM 1637 O O . GLU B 1 31 ? 11.453 -0.289 -7.629 1 90.81 31 GLU B O 1
ATOM 1642 N N . ASP B 1 32 ? 13.352 -0.225 -8.781 1 92.75 32 ASP B N 1
ATOM 1643 C CA . ASP B 1 32 ? 12.945 -1.235 -9.758 1 92.75 32 ASP B CA 1
ATOM 1644 C C . ASP B 1 32 ? 13.344 -2.635 -9.289 1 92.75 32 ASP B C 1
ATOM 1646 O O . ASP B 1 32 ? 14.438 -2.83 -8.758 1 92.75 32 ASP B O 1
ATOM 1650 N N . TYR B 1 33 ? 12.422 -3.527 -9.562 1 93.81 33 TYR B N 1
ATOM 1651 C CA . TYR B 1 33 ? 12.688 -4.926 -9.242 1 93.81 33 TYR B CA 1
ATOM 1652 C C . TYR B 1 33 ? 12.328 -5.836 -10.406 1 93.81 33 TYR B C 1
ATOM 1654 O O . TYR B 1 33 ? 11.461 -5.5 -11.219 1 93.81 33 TYR B O 1
ATOM 1662 N N . PRO B 1 34 ? 13.008 -7.012 -10.531 1 97.12 34 PRO B N 1
ATOM 1663 C CA . PRO B 1 34 ? 12.547 -7.992 -11.516 1 97.12 34 PRO B CA 1
ATOM 1664 C C . PRO B 1 34 ? 11.102 -8.43 -11.281 1 97.12 34 PRO B C 1
ATOM 1666 O O . PRO B 1 34 ? 10.68 -8.594 -10.133 1 97.12 34 PRO B O 1
ATOM 1669 N N . ASP B 1 35 ? 10.375 -8.594 -12.383 1 97.44 35 ASP B N 1
ATOM 1670 C CA . ASP B 1 35 ? 8.961 -8.945 -12.344 1 97.44 35 ASP B CA 1
ATOM 1671 C C . ASP B 1 35 ? 8.625 -10 -13.406 1 97.44 35 ASP B C 1
ATOM 1673 O O . ASP B 1 35 ? 8.695 -9.719 -14.602 1 97.44 35 ASP B O 1
ATOM 1677 N N . PHE B 1 36 ? 8.328 -11.266 -12.906 1 97.88 36 PHE B N 1
ATOM 1678 C CA . PHE B 1 36 ? 7.789 -12.289 -13.805 1 97.88 36 PHE B CA 1
ATOM 1679 C C . PHE B 1 36 ? 6.293 -12.086 -14.016 1 97.88 36 PHE B C 1
ATOM 1681 O O . PHE B 1 36 ? 5.527 -12.047 -13.055 1 97.88 36 PHE B O 1
ATOM 1688 N N . ILE B 1 37 ? 5.871 -12 -15.273 1 98.19 37 ILE B N 1
ATOM 1689 C CA . ILE B 1 37 ? 4.457 -11.805 -15.57 1 98.19 37 ILE B CA 1
ATOM 1690 C C . ILE B 1 37 ? 3.949 -12.93 -16.469 1 98.19 37 ILE B C 1
ATOM 1692 O O . ILE B 1 37 ? 4.559 -13.234 -17.484 1 98.19 37 ILE B O 1
ATOM 1696 N N . SER B 1 38 ? 2.922 -13.602 -16.078 1 98 38 SER B N 1
ATOM 1697 C CA . SER B 1 38 ? 2.316 -14.648 -16.891 1 98 38 SER B CA 1
ATOM 1698 C C . SER B 1 38 ? 1.146 -14.109 -17.703 1 98 38 SER B C 1
ATOM 1700 O O . SER B 1 38 ? 0.368 -13.289 -17.203 1 98 38 SER B O 1
ATOM 1702 N N . TYR B 1 39 ? 1.034 -14.57 -18.922 1 97.5 39 TYR B N 1
ATOM 1703 C CA . TYR B 1 39 ? 0.001 -14.148 -19.859 1 97.5 39 TYR B CA 1
ATOM 1704 C C . TYR B 1 39 ? -0.701 -15.359 -20.469 1 97.5 39 TYR B C 1
ATOM 1706 O O . TYR B 1 39 ? -0.11 -16.438 -20.578 1 97.5 39 TYR B O 1
ATOM 1714 N N . ASN B 1 40 ? -1.905 -15.141 -20.844 1 96.5 40 ASN B N 1
ATOM 1715 C CA . ASN B 1 40 ? -2.584 -16.172 -21.609 1 96.5 40 ASN B CA 1
ATOM 1716 C C . ASN B 1 40 ? -2.396 -15.961 -23.109 1 96.5 40 ASN B C 1
ATOM 1718 O O . ASN B 1 40 ? -1.624 -15.102 -23.531 1 96.5 40 ASN B O 1
ATOM 1722 N N . GLU B 1 41 ? -3.041 -16.828 -23.875 1 94.94 41 GLU B N 1
ATOM 1723 C CA . GLU B 1 41 ? -2.881 -16.828 -25.328 1 94.94 41 GLU B CA 1
ATOM 1724 C C . GLU B 1 41 ? -3.328 -15.492 -25.922 1 94.94 41 GLU B C 1
ATOM 1726 O O . GLU B 1 41 ? -2.842 -15.086 -26.984 1 94.94 41 GLU B O 1
ATOM 1731 N N . MET B 1 42 ? -4.223 -14.75 -25.266 1 97.12 42 MET B N 1
ATOM 1732 C CA . MET B 1 42 ? -4.777 -13.5 -25.75 1 97.12 42 MET B CA 1
ATOM 1733 C C . MET B 1 42 ? -3.926 -12.312 -25.312 1 97.12 42 MET B C 1
ATOM 1735 O O . MET B 1 42 ? -4.262 -11.156 -25.578 1 97.12 42 MET B O 1
ATOM 1739 N N . GLY B 1 43 ? -2.924 -12.547 -24.562 1 96.31 43 GLY B N 1
ATOM 1740 C CA . GLY B 1 43 ? -2.051 -11.484 -24.094 1 96.31 43 GLY B CA 1
ATOM 1741 C C . GLY B 1 43 ? -2.553 -10.805 -22.828 1 96.31 43 GLY B C 1
ATOM 1742 O O . GLY B 1 43 ? -2.129 -9.695 -22.5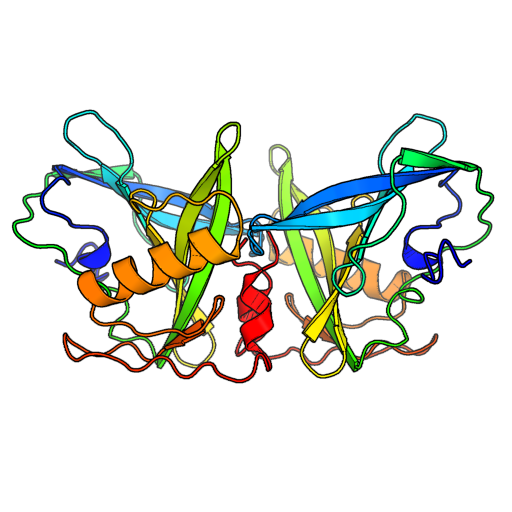16 1 96.31 43 GLY B O 1
ATOM 1743 N N . ILE B 1 44 ? -3.555 -11.414 -22.188 1 96.75 44 ILE B N 1
ATOM 1744 C CA . ILE B 1 44 ? -4.086 -10.859 -20.953 1 96.75 44 ILE B CA 1
ATOM 1745 C C . ILE B 1 44 ? -3.17 -11.234 -19.781 1 96.75 44 ILE B C 1
ATOM 1747 O O . ILE B 1 44 ? -2.818 -12.406 -19.609 1 96.75 44 ILE B O 1
ATOM 1751 N N . LYS B 1 45 ? -2.832 -10.266 -19.062 1 97.19 45 LYS B N 1
ATOM 1752 C CA . LYS B 1 45 ? -2.018 -10.469 -17.859 1 97.19 45 LYS B CA 1
ATOM 1753 C C . LYS B 1 45 ? -2.775 -11.273 -16.812 1 97.19 45 LYS B C 1
ATOM 1755 O O . LYS B 1 45 ? -3.918 -10.953 -16.484 1 97.19 45 LYS B O 1
ATOM 1760 N N . LEU B 1 46 ? -2.16 -12.289 -16.234 1 97.62 46 LEU B N 1
ATOM 1761 C CA . LEU B 1 46 ? -2.826 -13.156 -15.273 1 97.62 46 LEU B CA 1
ATOM 1762 C C . LEU B 1 46 ? -2.281 -12.922 -13.867 1 97.62 46 LEU B C 1
ATOM 1764 O O . LEU B 1 46 ? -3.023 -12.516 -12.969 1 97.62 46 LEU B O 1
ATOM 1768 N N . ARG B 1 47 ? -0.94 -13.133 -13.703 1 98.06 47 ARG B N 1
ATOM 1769 C CA . ARG B 1 47 ? -0.292 -13.023 -12.398 1 98.06 47 ARG B CA 1
ATOM 1770 C C . ARG B 1 47 ? 1.128 -12.484 -12.539 1 98.06 47 ARG B C 1
ATOM 1772 O O . ARG B 1 47 ? 1.698 -12.5 -13.633 1 98.06 47 ARG B O 1
ATOM 1779 N N . GLU B 1 48 ? 1.624 -11.945 -11.43 1 97.5 48 GLU B N 1
ATOM 1780 C CA . GLU B 1 48 ? 3.002 -11.469 -11.43 1 97.5 48 GLU B CA 1
ATOM 1781 C C . GLU B 1 48 ? 3.727 -11.859 -10.148 1 97.5 48 GLU B C 1
ATOM 1783 O O . GLU B 1 48 ? 3.102 -12.008 -9.094 1 97.5 48 GLU B O 1
ATOM 1788 N N . LEU B 1 49 ? 4.98 -12.062 -10.297 1 97.12 49 LEU B N 1
ATOM 1789 C CA . LEU B 1 49 ? 5.887 -12.328 -9.18 1 97.12 49 LEU B CA 1
ATOM 1790 C C . LEU B 1 49 ? 7.066 -11.359 -9.195 1 97.12 49 LEU B C 1
ATOM 1792 O O . LEU B 1 49 ? 7.98 -11.5 -10.016 1 97.12 49 LEU B O 1
ATOM 1796 N N . ILE B 1 50 ? 7.008 -10.422 -8.297 1 95 50 ILE B N 1
ATOM 1797 C CA . ILE B 1 50 ? 8.086 -9.453 -8.141 1 95 50 ILE B CA 1
ATOM 1798 C C . ILE B 1 50 ? 9.141 -10 -7.176 1 95 50 ILE B C 1
ATOM 1800 O O . ILE B 1 50 ? 8.812 -10.422 -6.066 1 95 50 ILE B O 1
ATOM 1804 N N . VAL B 1 51 ? 10.367 -10.008 -7.602 1 95.75 51 VAL B N 1
ATOM 1805 C CA . VAL B 1 51 ? 11.453 -10.523 -6.773 1 95.75 51 VAL B CA 1
ATOM 1806 C C . VAL B 1 51 ? 12.242 -9.359 -6.176 1 95.75 51 VAL B C 1
ATOM 1808 O O . VAL B 1 51 ? 13.016 -8.703 -6.879 1 95.75 51 VAL B O 1
ATOM 1811 N N . VAL B 1 52 ? 12.094 -9.211 -4.914 1 91.94 52 VAL B N 1
ATOM 1812 C CA . VAL B 1 52 ? 12.68 -8.055 -4.234 1 91.94 52 VAL B CA 1
ATOM 1813 C C . VAL B 1 52 ? 14.094 -8.406 -3.754 1 91.94 52 VAL B C 1
ATOM 1815 O O . VAL B 1 52 ? 14.984 -7.559 -3.779 1 91.94 52 VAL B O 1
ATOM 1818 N N . SER B 1 53 ? 14.328 -9.633 -3.406 1 92 53 SER B N 1
ATOM 1819 C CA . SER B 1 53 ? 15.57 -10.07 -2.779 1 92 53 SER B CA 1
ATOM 1820 C C . SER B 1 53 ? 16.672 -10.266 -3.816 1 92 53 SER B C 1
ATOM 1822 O O . SER B 1 53 ? 17.844 -10.391 -3.465 1 92 53 SER B O 1
ATOM 1824 N N . LYS B 1 54 ? 16.344 -10.312 -5.039 1 90.06 54 LYS B N 1
ATOM 1825 C CA . LYS B 1 54 ? 17.312 -10.531 -6.109 1 90.06 54 LYS B CA 1
ATOM 1826 C C . LYS B 1 54 ? 17.141 -9.508 -7.227 1 90.06 54 LYS B C 1
ATOM 1828 O O . LYS B 1 54 ? 16.375 -9.734 -8.164 1 90.06 54 LYS B O 1
ATOM 1833 N N . LYS B 1 55 ? 17.938 -8.461 -7.293 1 83.62 55 LYS B N 1
ATOM 1834 C CA . LYS B 1 55 ? 17.766 -7.359 -8.242 1 83.62 55 LYS B CA 1
ATOM 1835 C C . LYS B 1 55 ? 18.578 -7.609 -9.516 1 83.62 55 LYS B C 1
ATOM 1837 O O . LYS B 1 55 ? 18.281 -7.035 -10.562 1 83.62 55 LYS B O 1
ATOM 1842 N N . GLY B 1 56 ? 19.469 -8.477 -9.516 1 87.12 56 GLY B N 1
ATOM 1843 C CA . GLY B 1 56 ? 20.391 -8.633 -10.617 1 87.12 56 GLY B CA 1
ATOM 1844 C C . GLY B 1 56 ? 19.953 -9.672 -11.633 1 87.12 56 GLY B C 1
ATOM 1845 O O . GLY B 1 56 ? 20.781 -10.414 -12.172 1 87.12 56 GLY B O 1
ATOM 1846 N N . MET B 1 57 ? 18.703 -9.742 -11.93 1 91 57 MET B N 1
ATOM 1847 C CA . MET B 1 57 ? 18.219 -10.711 -12.906 1 91 57 MET B CA 1
ATOM 1848 C C . MET B 1 57 ? 18.234 -10.109 -14.312 1 91 57 MET B C 1
ATOM 1850 O O . MET B 1 57 ? 18.078 -8.898 -14.477 1 91 57 MET B O 1
ATOM 1854 N N . TYR B 1 58 ? 18.453 -10.961 -15.281 1 89 58 TYR B N 1
ATOM 1855 C CA . TYR B 1 58 ? 18.375 -10.539 -16.672 1 89 58 TYR B CA 1
ATOM 1856 C C . TYR B 1 58 ? 16.922 -10.398 -17.125 1 89 58 TYR B C 1
ATOM 1858 O O . TYR B 1 58 ? 16.172 -11.375 -17.109 1 89 58 TYR B O 1
ATOM 1866 N N . THR B 1 59 ? 16.562 -9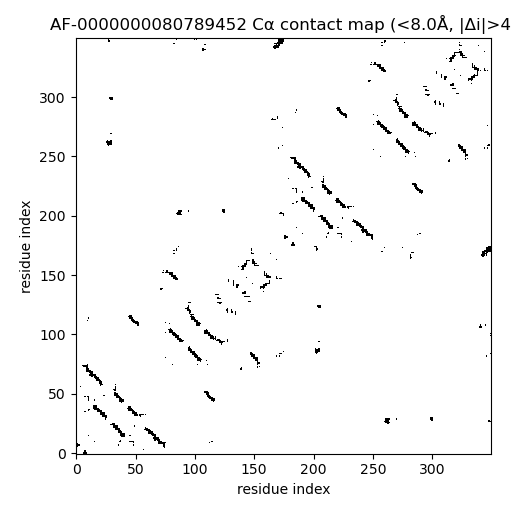.18 -17.5 1 91.44 59 THR B N 1
ATOM 1867 C CA . THR B 1 59 ? 15.18 -8.93 -17.859 1 91.44 59 THR B CA 1
ATOM 1868 C C . THR B 1 59 ? 15.023 -8.789 -19.375 1 91.44 59 THR B C 1
ATOM 1870 O O . THR B 1 59 ? 16.016 -8.742 -20.109 1 91.44 59 THR B O 1
ATOM 1873 N N . GLY B 1 60 ? 13.828 -8.914 -19.859 1 89.38 60 GLY B N 1
ATOM 1874 C CA . GLY B 1 60 ? 13.539 -8.766 -21.281 1 89.38 60 GLY B CA 1
ATOM 1875 C C . GLY B 1 60 ? 13.336 -10.094 -21.984 1 89.38 60 GLY B C 1
ATOM 1876 O O . GLY B 1 60 ? 13.266 -10.141 -23.219 1 89.38 60 GLY B O 1
ATOM 1877 N N . TYR B 1 61 ? 13.227 -11.133 -21.281 1 90.88 61 TYR B N 1
ATOM 1878 C CA . TYR B 1 61 ? 13.062 -12.461 -21.859 1 90.88 61 TYR B CA 1
ATOM 1879 C C . TYR B 1 61 ? 11.594 -12.883 -21.828 1 90.88 61 TYR B C 1
ATOM 1881 O O . TYR B 1 61 ? 10.875 -12.578 -20.875 1 90.88 61 TYR B O 1
ATOM 1889 N N . LYS B 1 62 ? 11.258 -13.516 -22.859 1 94.94 62 LYS B N 1
ATOM 1890 C CA . LYS B 1 62 ? 9.953 -14.172 -22.953 1 94.94 62 LYS B CA 1
ATOM 1891 C C . LYS B 1 62 ? 10.109 -15.688 -22.969 1 94.94 62 LYS B C 1
ATOM 1893 O O . LYS B 1 62 ? 10.891 -16.234 -23.75 1 94.94 62 LYS B O 1
ATOM 1898 N N . TYR B 1 63 ? 9.375 -16.406 -22.109 1 94.38 63 TYR B N 1
ATOM 1899 C CA . TYR B 1 63 ? 9.438 -17.859 -21.984 1 94.38 63 TYR B CA 1
ATOM 1900 C C . TYR B 1 63 ? 8.094 -18.484 -22.328 1 94.38 63 TYR B C 1
ATOM 1902 O O . TYR B 1 63 ? 7.066 -18.141 -21.734 1 94.38 63 TYR B O 1
ATOM 1910 N N . SER B 1 64 ? 8.125 -19.375 -23.281 1 94.69 64 SER B N 1
ATOM 1911 C CA . SER B 1 64 ? 6.934 -20.188 -23.516 1 94.69 64 SER B CA 1
ATOM 1912 C C . SER B 1 64 ? 6.77 -21.25 -22.422 1 94.69 64 SER B C 1
ATOM 1914 O O . SER B 1 64 ? 7.738 -21.906 -22.047 1 94.69 64 SER B O 1
ATOM 1916 N N . ILE B 1 65 ? 5.52 -21.297 -21.984 1 92 65 ILE B N 1
ATOM 1917 C CA . ILE B 1 65 ? 5.324 -22.234 -20.891 1 92 65 ILE B CA 1
ATOM 1918 C C . ILE B 1 65 ? 4.105 -23.109 -21.172 1 92 65 ILE B C 1
ATOM 1920 O O . ILE B 1 65 ? 3.26 -22.766 -22 1 92 65 ILE B O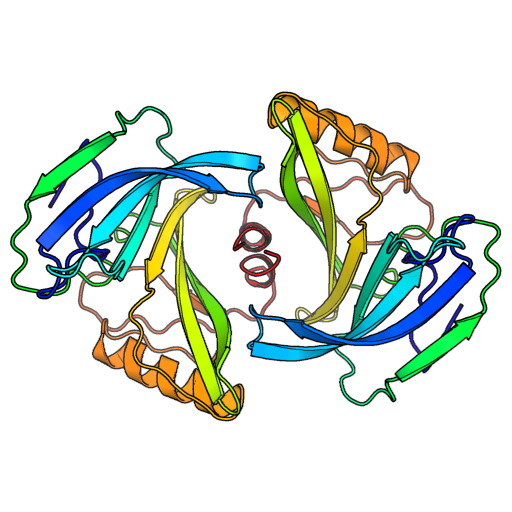 1
ATOM 1924 N N . THR B 1 66 ? 4.129 -24.312 -20.625 1 88 66 THR B N 1
ATOM 1925 C CA . THR B 1 66 ? 2.975 -25.188 -20.531 1 88 66 THR B CA 1
ATOM 1926 C C . THR B 1 66 ? 2.729 -25.609 -19.078 1 88 66 THR B C 1
ATOM 1928 O O . THR B 1 66 ? 3.627 -26.141 -18.422 1 88 66 THR B O 1
ATOM 1931 N N . ALA B 1 67 ? 1.655 -25.109 -18.641 1 84.19 67 ALA B N 1
ATOM 1932 C CA . ALA B 1 67 ? 1.302 -25.453 -17.266 1 84.19 67 ALA B CA 1
ATOM 1933 C C . ALA B 1 67 ? 0.043 -26.312 -17.234 1 84.19 67 ALA B C 1
ATOM 1935 O O . ALA B 1 67 ? -0.929 -26.031 -17.938 1 84.19 67 ALA B O 1
ATOM 1936 N N . ASN B 1 68 ? 0.121 -27.359 -16.359 1 85.81 68 ASN B N 1
ATOM 1937 C CA . ASN B 1 68 ? -1.022 -28.266 -16.266 1 85.81 68 ASN B CA 1
ATOM 1938 C C . ASN B 1 68 ? -1.812 -28.031 -14.977 1 85.81 68 ASN B C 1
ATOM 1940 O O . ASN B 1 68 ? -2.98 -28.406 -14.883 1 85.81 68 ASN B O 1
ATOM 1944 N N . LYS B 1 69 ? -1.135 -27.484 -14 1 90.19 69 LYS B N 1
ATOM 1945 C CA . LYS B 1 69 ? -1.807 -27.234 -12.727 1 90.19 69 LYS B CA 1
ATOM 1946 C C . LYS B 1 69 ? -1.449 -25.859 -12.18 1 90.19 69 LYS B C 1
ATOM 1948 O O . LYS B 1 69 ? -0.435 -25.266 -12.562 1 90.19 69 LYS B O 1
ATOM 1953 N N . ASP B 1 70 ? -2.32 -25.328 -11.352 1 91.5 70 ASP B N 1
ATOM 1954 C CA . ASP B 1 70 ? -2.045 -24.078 -10.641 1 91.5 70 ASP B CA 1
ATOM 1955 C C . ASP B 1 70 ? -1.029 -24.312 -9.523 1 91.5 70 ASP B C 1
ATOM 1957 O O . ASP B 1 70 ? -1.228 -25.172 -8.656 1 91.5 70 ASP B O 1
ATOM 1961 N N . GLY B 1 71 ? -0.016 -23.5 -9.492 1 90.62 71 GLY B N 1
ATOM 1962 C CA . GLY B 1 71 ? 1.075 -23.719 -8.555 1 90.62 71 GLY B CA 1
ATOM 1963 C C . GLY B 1 71 ? 0.777 -23.188 -7.164 1 90.62 71 GLY B C 1
ATOM 1964 O O . GLY B 1 71 ? 1.563 -23.391 -6.238 1 90.62 71 GLY B O 1
ATOM 1965 N N . GLY B 1 72 ? -0.348 -22.531 -6.988 1 90.94 72 GLY B N 1
ATOM 1966 C CA . GLY B 1 72 ? -0.686 -22 -5.676 1 90.94 72 GLY B CA 1
ATOM 1967 C C . GLY B 1 72 ? 0.383 -21.078 -5.109 1 90.94 72 GLY B C 1
ATOM 1968 O O . GLY B 1 72 ? 0.936 -20.25 -5.828 1 90.94 72 GLY B O 1
ATOM 1969 N N . LEU B 1 73 ? 0.689 -21.25 -3.814 1 92.62 73 LEU B N 1
ATOM 1970 C CA . LEU B 1 73 ? 1.655 -20.391 -3.143 1 92.62 73 LEU B CA 1
ATOM 1971 C C . LEU B 1 73 ? 3.049 -21.016 -3.17 1 92.62 73 LEU B C 1
ATOM 1973 O O . LEU B 1 73 ? 3.938 -20.578 -2.432 1 92.62 73 LEU B O 1
ATOM 1977 N N . THR B 1 74 ? 3.326 -21.859 -4.047 1 92.44 74 THR B N 1
ATOM 1978 C CA . THR B 1 74 ? 4.562 -22.641 -4.055 1 92.44 74 THR B CA 1
ATOM 1979 C C . THR B 1 74 ? 5.773 -21.719 -4.223 1 92.44 74 THR B C 1
ATOM 1981 O O . THR B 1 74 ? 6.84 -21.984 -3.668 1 92.44 74 THR B O 1
ATOM 1984 N N . SER B 1 75 ? 5.598 -20.625 -4.938 1 95.12 75 SER B N 1
ATOM 1985 C CA . SER B 1 75 ? 6.707 -19.703 -5.16 1 95.12 75 SER B CA 1
ATOM 1986 C C . SER B 1 75 ? 7.137 -19.031 -3.863 1 95.12 75 SER B C 1
ATOM 1988 O O . SER B 1 75 ? 8.211 -18.422 -3.795 1 95.12 75 SER B O 1
ATOM 1990 N N . LEU B 1 76 ? 6.266 -19.078 -2.857 1 93.94 76 LEU B N 1
ATOM 1991 C CA . LEU B 1 76 ? 6.539 -18.406 -1.593 1 93.94 76 LEU B CA 1
ATOM 1992 C C . LEU B 1 76 ? 6.758 -19.422 -0.474 1 93.94 76 LEU B C 1
ATOM 1994 O O . LEU B 1 76 ? 6.754 -19.062 0.706 1 93.94 76 LEU B O 1
ATOM 1998 N N . ILE B 1 77 ? 7.023 -20.641 -0.753 1 91.69 77 ILE B N 1
ATOM 1999 C CA . ILE B 1 77 ? 7.051 -21.703 0.234 1 91.69 77 ILE B CA 1
ATOM 2000 C C . ILE B 1 77 ? 8.281 -21.562 1.126 1 91.69 77 ILE B C 1
ATOM 2002 O O . ILE B 1 77 ? 8.281 -22 2.275 1 91.69 77 ILE B O 1
ATOM 2006 N N . ASP B 1 78 ? 9.328 -20.953 0.624 1 92.12 78 ASP B N 1
ATOM 2007 C CA . ASP B 1 78 ? 10.562 -20.812 1.386 1 92.12 78 ASP B CA 1
ATOM 2008 C C . ASP B 1 78 ? 10.523 -19.578 2.279 1 92.12 78 ASP B C 1
ATOM 2010 O O . ASP B 1 78 ? 11.453 -19.328 3.045 1 92.12 78 ASP B O 1
ATOM 2014 N N . ASP B 1 79 ? 9.461 -18.828 2.201 1 89.12 79 ASP B N 1
ATOM 2015 C CA . ASP B 1 79 ? 9.305 -17.656 3.057 1 89.12 79 ASP B CA 1
ATOM 2016 C C . ASP B 1 79 ? 8.812 -18.047 4.445 1 89.12 79 ASP B C 1
ATOM 2018 O O . ASP B 1 79 ? 8.086 -19.031 4.598 1 89.12 79 ASP B O 1
ATOM 2022 N N . ASP B 1 80 ? 9.203 -17.234 5.449 1 86.25 80 ASP B N 1
ATOM 2023 C CA . ASP B 1 80 ? 8.836 -17.469 6.84 1 86.25 80 ASP B CA 1
ATOM 2024 C C . ASP B 1 80 ? 7.391 -17.062 7.109 1 86.25 80 ASP B C 1
ATOM 2026 O O . ASP B 1 80 ? 6.711 -17.641 7.949 1 86.25 80 ASP B O 1
ATOM 2030 N N . LYS B 1 81 ? 7.062 -16.031 6.395 1 84.38 81 LYS B N 1
ATOM 2031 C CA . LYS B 1 81 ? 5.758 -15.406 6.594 1 84.38 81 LYS B CA 1
ATOM 2032 C C . LYS B 1 81 ? 5.238 -14.789 5.297 1 84.38 81 LYS B C 1
ATOM 2034 O O . LYS B 1 81 ? 6.02 -14.281 4.492 1 84.38 81 LYS B O 1
ATOM 2039 N N . VAL B 1 82 ? 3.859 -14.93 5.141 1 87 82 VAL B N 1
ATOM 2040 C CA . VAL B 1 82 ? 3.211 -14.297 3.996 1 87 82 VAL B CA 1
ATOM 2041 C C . VAL B 1 82 ? 2.062 -13.414 4.477 1 87 82 VAL B C 1
ATOM 2043 O O . VAL B 1 82 ? 1.229 -13.852 5.273 1 87 82 VAL B O 1
ATOM 2046 N N . ILE B 1 83 ? 2.078 -12.219 4.051 1 85.81 83 ILE B N 1
ATOM 2047 C CA . ILE B 1 83 ? 0.949 -11.328 4.297 1 85.81 83 ILE B CA 1
ATOM 2048 C C . ILE B 1 83 ? 0.045 -11.289 3.066 1 85.81 83 ILE B C 1
ATOM 2050 O O . ILE B 1 83 ? 0.509 -11.023 1.955 1 85.81 83 ILE B O 1
ATOM 2054 N N . ILE B 1 84 ? -1.187 -11.602 3.307 1 87.56 84 ILE B N 1
ATOM 2055 C CA . ILE B 1 84 ? -2.182 -11.539 2.242 1 87.56 84 ILE B CA 1
ATOM 2056 C C . ILE B 1 84 ? -2.939 -10.211 2.322 1 87.56 84 ILE B C 1
ATOM 2058 O O . ILE B 1 84 ? -3.434 -9.836 3.389 1 87.56 84 ILE B O 1
ATOM 2062 N N . ALA B 1 85 ? -2.975 -9.523 1.202 1 88.38 85 ALA B N 1
ATOM 2063 C CA . ALA B 1 85 ? -3.678 -8.25 1.112 1 88.38 85 ALA B CA 1
ATOM 2064 C C . ALA B 1 85 ? -4.5 -8.164 -0.17 1 88.38 85 ALA B C 1
ATOM 2066 O O . ALA B 1 85 ? -4.406 -9.039 -1.035 1 88.38 85 ALA B O 1
ATOM 2067 N N . LEU B 1 86 ? -5.359 -7.125 -0.213 1 89.81 86 LEU B N 1
ATOM 2068 C CA . LEU B 1 86 ? -6.141 -6.922 -1.428 1 89.81 86 LEU B CA 1
ATOM 2069 C C . LEU B 1 86 ? -5.992 -5.496 -1.939 1 89.81 86 LEU B C 1
ATOM 2071 O O . LEU B 1 86 ? -5.621 -4.594 -1.182 1 89.81 86 LEU B O 1
ATOM 2075 N N . ARG B 1 87 ? -6.156 -5.418 -3.17 1 91.38 87 ARG B N 1
ATOM 2076 C CA . ARG B 1 87 ? -6.43 -4.137 -3.812 1 91.38 87 ARG B CA 1
ATOM 2077 C C . ARG B 1 87 ? -7.762 -4.172 -4.555 1 91.38 87 ARG B C 1
ATOM 2079 O O . ARG B 1 87 ? -7.887 -4.836 -5.586 1 91.38 87 ARG B O 1
ATOM 2086 N N . ALA B 1 88 ? -8.625 -3.404 -4.02 1 92.06 88 ALA B N 1
ATOM 2087 C CA . ALA B 1 88 ? -9.977 -3.422 -4.582 1 92.06 88 ALA B CA 1
ATOM 2088 C C . ALA B 1 88 ? -10.125 -2.371 -5.68 1 92.06 88 ALA B C 1
ATOM 2090 O O . ALA B 1 88 ? -9.438 -1.351 -5.668 1 92.06 88 ALA B O 1
ATOM 2091 N N . LYS B 1 89 ? -10.984 -2.668 -6.605 1 92.06 89 LYS B N 1
ATOM 2092 C CA . LYS B 1 89 ? -11.359 -1.766 -7.691 1 92.06 89 LYS B CA 1
ATOM 2093 C C . LYS B 1 89 ? -12.875 -1.659 -7.824 1 92.06 89 LYS B C 1
ATOM 2095 O O . LYS B 1 89 ? -13.586 -2.656 -7.688 1 92.06 89 LYS B O 1
ATOM 2100 N N . LYS B 1 90 ? -13.25 -0.468 -8.133 1 92.75 90 LYS B N 1
ATOM 2101 C CA . LYS B 1 90 ? -14.68 -0.266 -8.383 1 92.75 90 LYS B CA 1
ATOM 2102 C C . LYS B 1 90 ? -15.023 -0.553 -9.844 1 92.75 90 LYS B C 1
ATOM 2104 O O . LYS B 1 90 ? -14.352 -0.063 -10.75 1 92.75 90 LYS B O 1
ATOM 2109 N N . LEU B 1 91 ? -15.891 -1.399 -10.055 1 90 91 LEU B N 1
ATOM 2110 C CA . LEU B 1 91 ? -16.5 -1.687 -11.352 1 90 91 LEU B CA 1
ATOM 2111 C C . LEU B 1 91 ? -17.969 -1.304 -11.359 1 90 91 LEU B C 1
ATOM 2113 O O . LEU B 1 91 ? -18.828 -2.131 -11.062 1 90 91 LEU B O 1
ATOM 2117 N N . GLU B 1 92 ? -18.266 -0.109 -11.758 1 88.31 92 GLU B N 1
ATOM 2118 C CA . GLU B 1 92 ? -19.625 0.421 -11.672 1 88.31 92 GLU B CA 1
ATOM 2119 C C . GLU B 1 92 ? -20.156 0.34 -10.242 1 88.31 92 GLU B C 1
ATOM 2121 O O . GLU B 1 92 ? -19.594 0.941 -9.328 1 88.31 92 GLU B O 1
ATOM 2126 N N . LYS B 1 93 ? -21.156 -0.611 -10.016 1 90.38 93 LYS B N 1
ATOM 2127 C CA . LYS B 1 93 ? -21.766 -0.689 -8.695 1 90.38 93 LYS B CA 1
ATOM 2128 C C . LYS B 1 93 ? -21.141 -1.798 -7.859 1 90.38 93 LYS B C 1
ATOM 2130 O O . LYS B 1 93 ? -21.453 -1.961 -6.68 1 90.38 93 LYS B O 1
ATOM 2135 N N . PHE B 1 94 ? -20.141 -2.471 -8.516 1 95.56 94 PHE B N 1
ATOM 2136 C CA . PHE B 1 94 ? -19.562 -3.623 -7.832 1 95.56 94 PHE B CA 1
ATOM 2137 C C . PHE B 1 94 ? -18.094 -3.375 -7.5 1 95.56 94 PHE B C 1
ATOM 2139 O O . PHE B 1 94 ? -17.5 -2.408 -7.977 1 95.56 94 PHE B O 1
ATOM 2146 N N . LEU B 1 95 ? -17.641 -4.238 -6.625 1 96.69 95 LEU B N 1
ATOM 2147 C CA . LEU B 1 95 ? -16.219 -4.266 -6.281 1 96.69 95 LEU B CA 1
ATOM 2148 C C . LEU B 1 95 ? -15.57 -5.555 -6.773 1 96.69 95 LEU B C 1
ATOM 2150 O O . LEU B 1 95 ? -16.188 -6.621 -6.727 1 96.69 95 LEU B O 1
ATOM 2154 N N . THR B 1 96 ? -14.414 -5.445 -7.281 1 97 96 THR B N 1
ATOM 2155 C CA . THR B 1 96 ? -13.516 -6.566 -7.516 1 97 96 THR B CA 1
ATOM 2156 C C . THR B 1 96 ? -12.156 -6.32 -6.859 1 97 96 THR B C 1
ATOM 2158 O O . THR B 1 96 ? -11.961 -5.293 -6.207 1 97 96 THR B O 1
ATOM 2161 N N . ALA B 1 97 ? -11.289 -7.371 -7.008 1 94.5 97 ALA B N 1
ATOM 2162 C CA . ALA B 1 97 ? -10.016 -7.164 -6.32 1 94.5 97 ALA B CA 1
ATOM 2163 C C . ALA B 1 97 ? -8.914 -8.008 -6.941 1 94.5 97 ALA B C 1
ATOM 2165 O O . ALA B 1 97 ? -9.18 -9.07 -7.516 1 94.5 97 ALA B O 1
ATOM 2166 N N . GLU B 1 98 ? -7.738 -7.426 -6.875 1 94.38 98 GLU B N 1
ATOM 2167 C CA . GLU B 1 98 ? -6.543 -8.258 -6.969 1 94.38 98 GLU B CA 1
ATOM 2168 C C . GLU B 1 98 ? -6.051 -8.672 -5.582 1 94.38 98 GLU B C 1
ATOM 2170 O O . GLU B 1 98 ? -6.316 -7.988 -4.594 1 94.38 98 GLU B O 1
ATOM 2175 N N . LEU B 1 99 ? -5.371 -9.789 -5.539 1 93.31 99 LEU B N 1
ATOM 2176 C CA . LEU B 1 99 ? -4.773 -10.258 -4.297 1 93.31 99 LEU B CA 1
ATOM 2177 C C . LEU B 1 99 ? -3.254 -10.141 -4.344 1 93.31 99 LEU B C 1
ATOM 2179 O O . LEU B 1 99 ? -2.639 -10.406 -5.379 1 93.31 99 LEU B O 1
ATOM 2183 N N . ARG B 1 100 ? -2.756 -9.766 -3.256 1 92.5 100 ARG B N 1
ATOM 2184 C CA . ARG B 1 100 ? -1.31 -9.625 -3.117 1 92.5 100 ARG B CA 1
ATOM 2185 C C . ARG B 1 100 ? -0.784 -10.469 -1.962 1 92.5 100 ARG B C 1
ATOM 2187 O O . ARG B 1 100 ? -1.389 -10.508 -0.888 1 92.5 100 ARG B O 1
ATOM 2194 N N . PHE B 1 101 ? 0.272 -11.133 -2.217 1 90.25 101 PHE B N 1
ATOM 2195 C CA . PHE B 1 101 ? 0.963 -11.953 -1.226 1 90.25 101 PHE B CA 1
ATOM 2196 C C . PHE B 1 101 ? 2.398 -11.477 -1.036 1 90.25 101 PHE B C 1
ATOM 2198 O O . PHE B 1 101 ? 3.207 -11.539 -1.965 1 90.25 101 PHE B O 1
ATOM 2205 N N . LEU B 1 102 ? 2.641 -11 0.103 1 89.19 102 LEU B N 1
ATOM 2206 C CA . LEU B 1 102 ? 3.977 -10.523 0.43 1 89.19 102 LEU B CA 1
ATOM 2207 C C . LEU B 1 102 ? 4.742 -11.555 1.247 1 89.19 102 LEU B C 1
ATOM 2209 O O . LEU B 1 102 ? 4.402 -11.812 2.404 1 89.19 102 LEU B O 1
ATOM 2213 N N . GLY B 1 103 ? 5.762 -12.078 0.623 1 88.75 103 GLY B N 1
ATOM 2214 C CA . GLY B 1 103 ? 6.586 -13.062 1.304 1 88.75 103 GLY B CA 1
ATOM 2215 C C . GLY B 1 103 ? 7.793 -12.461 1.992 1 88.75 103 GLY B C 1
ATOM 2216 O O . GLY B 1 103 ? 8.5 -11.641 1.407 1 88.75 103 GLY B O 1
ATOM 2217 N N . PHE B 1 104 ? 7.988 -12.914 3.229 1 85.75 104 PHE B N 1
ATOM 2218 C CA . PHE B 1 104 ? 9.109 -12.406 4.008 1 85.75 104 PHE B CA 1
ATOM 2219 C C . PHE B 1 104 ? 10.055 -13.531 4.402 1 85.75 104 PHE B C 1
ATOM 2221 O O . PHE B 1 104 ? 9.609 -14.633 4.75 1 85.75 104 PHE B O 1
ATOM 2228 N N . LYS B 1 105 ? 11.328 -13.234 4.352 1 87.38 105 LYS B N 1
ATOM 2229 C CA . LYS B 1 105 ? 12.398 -14.109 4.816 1 87.38 105 LYS B CA 1
ATOM 2230 C C . LYS B 1 105 ? 13.336 -13.375 5.777 1 87.38 105 LYS B C 1
ATOM 2232 O O . LYS B 1 105 ? 13.883 -12.328 5.434 1 87.38 105 LYS B O 1
ATOM 2237 N N . LYS B 1 106 ? 13.492 -13.852 6.992 1 83.31 106 LYS B N 1
ATOM 2238 C CA . LYS B 1 106 ? 14.305 -13.195 8.016 1 83.31 106 LYS B CA 1
ATOM 2239 C C . LYS B 1 106 ? 13.914 -11.727 8.164 1 83.31 106 LYS B C 1
ATOM 2241 O O . LYS B 1 106 ? 14.773 -10.844 8.117 1 83.31 106 LYS B O 1
ATOM 2246 N N . ASP B 1 107 ? 12.633 -11.453 8.031 1 75.94 107 ASP B N 1
ATOM 2247 C CA . ASP B 1 107 ? 11.992 -10.172 8.305 1 75.94 107 ASP B CA 1
ATOM 2248 C C . ASP B 1 107 ? 12.227 -9.188 7.164 1 75.94 107 ASP B C 1
ATOM 2250 O O . ASP B 1 107 ? 11.984 -7.988 7.312 1 75.94 107 ASP B O 1
ATOM 2254 N N . ASN B 1 108 ? 12.727 -9.68 6.066 1 83.88 108 ASN B N 1
ATOM 2255 C CA . ASN B 1 108 ? 12.883 -8.859 4.867 1 83.88 108 ASN B CA 1
ATOM 2256 C C . ASN B 1 108 ? 11.914 -9.289 3.768 1 83.88 108 ASN B C 1
ATOM 2258 O O . ASN B 1 108 ? 11.68 -10.484 3.574 1 83.88 108 ASN B O 1
ATOM 2262 N N . LEU B 1 109 ? 11.438 -8.227 3.178 1 86.94 109 LEU B N 1
ATOM 2263 C CA . LEU B 1 109 ? 10.578 -8.531 2.041 1 86.94 109 LEU B CA 1
ATOM 2264 C C . LEU B 1 109 ? 11.344 -9.289 0.962 1 86.94 109 LEU B C 1
ATOM 2266 O O . LEU B 1 109 ? 12.406 -8.836 0.525 1 86.94 109 LEU B O 1
ATOM 2270 N N . ASP B 1 110 ? 10.82 -10.438 0.56 1 90.56 110 ASP B N 1
ATOM 2271 C CA . ASP B 1 110 ? 11.508 -11.312 -0.377 1 90.56 110 ASP B CA 1
ATOM 2272 C C . ASP B 1 110 ? 10.867 -11.258 -1.761 1 90.56 110 ASP B C 1
ATOM 2274 O O . ASP B 1 110 ? 11.539 -10.953 -2.75 1 90.56 110 ASP B O 1
ATOM 2278 N N . LYS B 1 111 ? 9.562 -11.5 -1.776 1 93.06 111 LYS B N 1
ATOM 2279 C CA . LYS B 1 111 ? 8.805 -11.562 -3.023 1 93.06 111 LYS B CA 1
ATOM 2280 C C . LYS B 1 111 ? 7.402 -10.992 -2.84 1 93.06 111 LYS B C 1
ATOM 2282 O O . LYS B 1 111 ? 6.875 -10.977 -1.727 1 93.06 111 LYS B O 1
ATOM 2287 N N . ILE B 1 112 ? 6.867 -10.57 -3.924 1 91.94 112 ILE B N 1
ATOM 2288 C CA . ILE B 1 112 ? 5.477 -10.133 -3.979 1 91.94 112 ILE B CA 1
ATOM 2289 C C . ILE B 1 112 ? 4.746 -10.867 -5.102 1 91.94 112 ILE B C 1
ATOM 2291 O O . ILE B 1 112 ? 5.117 -10.75 -6.27 1 91.94 112 ILE B O 1
ATOM 2295 N N . LEU B 1 113 ? 3.77 -11.625 -4.727 1 94.75 113 LEU B N 1
ATOM 2296 C CA . LEU B 1 113 ? 2.893 -12.289 -5.684 1 94.75 113 LEU B CA 1
ATOM 2297 C C . LEU B 1 113 ? 1.591 -11.516 -5.859 1 94.75 113 LEU B C 1
ATOM 2299 O O . LEU B 1 113 ? 0.942 -11.156 -4.871 1 94.75 113 LEU B O 1
ATOM 2303 N N . ILE B 1 114 ? 1.231 -11.234 -7.105 1 94.81 114 ILE B N 1
ATOM 2304 C CA . ILE B 1 114 ? -0.016 -10.531 -7.387 1 94.81 114 ILE B CA 1
ATOM 2305 C C . ILE B 1 114 ? -0.892 -11.383 -8.305 1 94.81 114 ILE B C 1
ATOM 2307 O O . ILE B 1 114 ? -0.457 -11.797 -9.383 1 94.81 114 ILE B O 1
ATOM 2311 N N . LEU B 1 115 ? -2.053 -11.672 -7.879 1 96.81 115 LEU B N 1
ATOM 2312 C CA . LEU B 1 115 ? -3.061 -12.336 -8.695 1 96.81 115 LEU B CA 1
ATOM 2313 C C . LEU B 1 115 ? -4.043 -11.328 -9.281 1 96.81 115 LEU B C 1
ATOM 2315 O O . LEU B 1 115 ? -4.812 -10.703 -8.539 1 96.81 115 LEU B O 1
ATOM 2319 N N . HIS B 1 116 ? -4.043 -11.18 -10.586 1 96 116 HIS B N 1
ATOM 2320 C CA . HIS B 1 116 ? -4.973 -10.273 -11.25 1 96 116 HIS B CA 1
ATOM 2321 C C . HIS B 1 116 ? -6.242 -11 -11.68 1 96 116 HIS B C 1
ATOM 2323 O O . HIS B 1 116 ? -7.238 -10.359 -12.031 1 96 116 HIS B O 1
ATOM 2329 N N . ASP B 1 117 ? -6.191 -12.297 -11.594 1 92.5 117 ASP B N 1
ATOM 2330 C CA . ASP B 1 117 ? -7.246 -13.133 -12.148 1 92.5 117 ASP B CA 1
ATOM 2331 C C . ASP B 1 117 ? -8.141 -13.703 -11.047 1 92.5 117 ASP B C 1
ATOM 2333 O O . ASP B 1 117 ? -8.609 -14.836 -11.141 1 92.5 117 ASP B O 1
ATOM 2337 N N . VAL B 1 118 ? -8.344 -13.023 -10.047 1 94.25 118 VAL B N 1
ATOM 2338 C CA . VAL B 1 118 ? -9.188 -13.492 -8.953 1 94.25 118 VAL B CA 1
ATOM 2339 C C . VAL B 1 118 ? -10.656 -13.258 -9.289 1 94.25 118 VAL B C 1
ATOM 2341 O O . VAL B 1 118 ? -11.078 -12.117 -9.516 1 94.25 118 VAL B O 1
ATOM 2344 N N . PRO B 1 119 ? -11.391 -14.352 -9.391 1 95.25 119 PRO B N 1
ATOM 2345 C CA . PRO B 1 119 ? -12.797 -14.195 -9.758 1 95.25 119 PRO B CA 1
ATOM 2346 C C . PRO B 1 119 ? -13.68 -13.844 -8.57 1 95.25 119 PRO B C 1
ATOM 2348 O O . PRO B 1 119 ? -14.531 -14.641 -8.164 1 95.25 119 PRO B O 1
ATOM 2351 N N . VAL B 1 120 ? -13.633 -12.625 -8.078 1 96.81 120 VAL B N 1
ATOM 2352 C CA . VAL B 1 120 ? -14.43 -12.195 -6.938 1 96.81 120 VAL B CA 1
ATOM 2353 C C . VAL B 1 120 ? -15.18 -10.906 -7.289 1 96.81 120 VAL B C 1
ATOM 2355 O O . VAL B 1 120 ? -14.664 -10.062 -8.016 1 96.81 120 VAL B O 1
ATOM 2358 N N . ILE B 1 121 ? -16.328 -10.812 -6.812 1 96.31 121 ILE B N 1
ATOM 2359 C CA . ILE B 1 121 ? -17.203 -9.656 -7.008 1 96.31 121 ILE B CA 1
ATOM 2360 C C . ILE B 1 121 ? -18.078 -9.445 -5.777 1 96.31 121 ILE B C 1
ATOM 2362 O O . ILE B 1 121 ? -18.562 -10.414 -5.18 1 96.31 121 ILE B O 1
ATOM 2366 N N . GLY B 1 122 ? -18.234 -8.25 -5.363 1 97.12 122 GLY B N 1
ATOM 2367 C CA . GLY B 1 122 ? -19.094 -7.91 -4.242 1 97.12 122 GLY B CA 1
ATOM 2368 C C . GLY B 1 122 ? -19.688 -6.516 -4.348 1 97.12 122 GLY B C 1
ATOM 2369 O O . GLY B 1 122 ? -19.078 -5.621 -4.938 1 97.12 122 GLY B O 1
ATOM 2370 N N . ASN B 1 123 ? -20.812 -6.32 -3.695 1 95.75 123 ASN B N 1
ATOM 2371 C CA . ASN B 1 123 ? -21.453 -5.008 -3.652 1 95.75 123 ASN B CA 1
ATOM 2372 C C . ASN B 1 123 ? -20.781 -4.094 -2.629 1 95.75 123 ASN B C 1
ATOM 2374 O O . ASN B 1 123 ? -20.859 -2.871 -2.738 1 95.75 123 ASN B O 1
ATO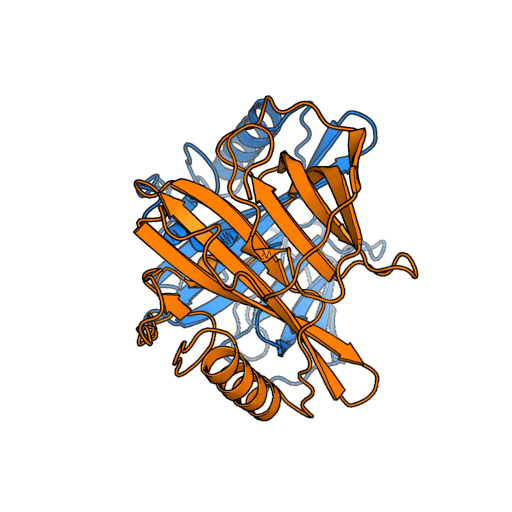M 2378 N N . ASN B 1 124 ? -20.266 -4.734 -1.66 1 95.81 124 ASN B N 1
ATOM 2379 C CA . ASN B 1 124 ? -19.562 -4.047 -0.574 1 95.81 124 ASN B CA 1
ATOM 2380 C C . ASN B 1 124 ? -18.391 -4.863 -0.061 1 95.81 124 ASN B C 1
ATOM 2382 O O . ASN B 1 124 ? -18.125 -5.961 -0.55 1 95.81 124 ASN B O 1
ATOM 2386 N N . ARG B 1 125 ? -17.641 -4.336 0.852 1 94.06 125 ARG B N 1
ATOM 2387 C CA . ARG B 1 125 ? -16.438 -4.988 1.372 1 94.06 125 ARG B CA 1
ATOM 2388 C C . ARG B 1 125 ? -16.766 -6.367 1.934 1 94.06 125 ARG B C 1
ATOM 2390 O O . ARG B 1 125 ? -16.031 -7.332 1.696 1 94.06 125 ARG B O 1
ATOM 2397 N N . GLU B 1 126 ? -17.812 -6.379 2.725 1 96.25 126 GLU B N 1
ATOM 2398 C CA . GLU B 1 126 ? -18.172 -7.641 3.369 1 96.25 126 GLU B CA 1
ATOM 2399 C C . GLU B 1 126 ? -18.359 -8.75 2.342 1 96.25 126 GLU B C 1
ATOM 2401 O O . GLU B 1 126 ? -17.781 -9.836 2.475 1 96.25 126 GLU B O 1
ATOM 2406 N N . GLU B 1 127 ? -19.094 -8.492 1.313 1 97.5 127 GLU B N 1
ATOM 2407 C CA . GLU B 1 127 ? -19.344 -9.477 0.265 1 97.5 127 GLU B CA 1
ATOM 2408 C C . GLU B 1 127 ? -18.047 -9.82 -0.472 1 97.5 127 GLU B C 1
ATOM 2410 O O . GLU B 1 127 ? -17.797 -10.992 -0.781 1 97.5 127 GLU B O 1
ATOM 2415 N N . LEU B 1 128 ? -17.312 -8.828 -0.708 1 97.19 128 LEU B N 1
ATOM 2416 C CA . LEU B 1 128 ? -16.047 -9.031 -1.404 1 97.19 128 LEU B CA 1
ATOM 2417 C C . LEU B 1 128 ? -15.125 -9.945 -0.602 1 97.19 128 LEU B C 1
ATOM 2419 O O . LEU B 1 128 ? -14.562 -10.898 -1.144 1 97.19 128 LEU B O 1
ATOM 2423 N N . ILE B 1 129 ? -15.031 -9.711 0.651 1 95.06 129 ILE B N 1
ATOM 2424 C CA . ILE B 1 129 ? -14.148 -10.484 1.526 1 95.06 129 ILE B CA 1
ATOM 2425 C C . ILE B 1 129 ? -14.656 -11.922 1.632 1 95.06 129 ILE B C 1
ATOM 2427 O O . ILE B 1 129 ? -13.867 -12.867 1.634 1 95.06 129 ILE B O 1
ATOM 2431 N N . ASN B 1 130 ? -15.922 -12.055 1.744 1 97.31 130 ASN B N 1
ATOM 2432 C CA . ASN B 1 130 ? -16.484 -13.398 1.8 1 97.31 130 ASN B CA 1
ATOM 2433 C C . ASN B 1 130 ? -16.141 -14.203 0.549 1 97.31 130 ASN B C 1
ATOM 2435 O O . ASN B 1 130 ? -15.781 -15.383 0.639 1 97.31 130 ASN B O 1
ATOM 2439 N N . ASP B 1 131 ? -16.297 -13.562 -0.572 1 97.69 131 ASP B N 1
ATOM 2440 C CA . ASP B 1 131 ? -15.93 -14.219 -1.823 1 97.69 131 ASP B CA 1
ATOM 2441 C C . ASP B 1 131 ? -14.445 -14.57 -1.849 1 97.69 131 ASP B C 1
ATOM 2443 O O . ASP B 1 131 ? -14.062 -15.633 -2.332 1 97.69 131 ASP B O 1
ATOM 2447 N N . ILE B 1 132 ? -13.625 -13.711 -1.332 1 96.31 132 ILE B N 1
ATOM 2448 C CA . ILE B 1 132 ? -12.188 -13.93 -1.304 1 96.31 132 ILE B CA 1
ATOM 2449 C C . ILE B 1 132 ? -11.859 -15.109 -0.388 1 96.31 132 ILE B C 1
ATOM 2451 O O . ILE B 1 132 ? -11 -15.93 -0.708 1 96.31 132 ILE B O 1
ATOM 2455 N N . LYS B 1 133 ? -12.539 -15.18 0.728 1 95 133 LYS B N 1
ATOM 2456 C CA . LYS B 1 133 ? -12.352 -16.297 1.643 1 95 133 LYS B CA 1
ATOM 2457 C C . LYS B 1 133 ? -12.602 -17.625 0.937 1 95 133 LYS B C 1
ATOM 2459 O O . LYS B 1 133 ? -11.797 -18.562 1.062 1 95 133 LYS B O 1
ATOM 2464 N N . GLU B 1 134 ? -13.664 -17.672 0.22 1 96.81 134 GLU B N 1
ATOM 2465 C CA . GLU B 1 134 ? -14.023 -18.875 -0.51 1 96.81 134 GLU B CA 1
ATOM 2466 C C . GLU B 1 134 ? -12.984 -19.203 -1.583 1 96.81 134 GLU B C 1
ATOM 2468 O O . GLU B 1 134 ? -12.555 -20.344 -1.722 1 96.81 134 GLU B O 1
ATOM 2473 N N . TYR B 1 135 ? -12.562 -18.25 -2.246 1 96.25 135 TYR B N 1
ATOM 2474 C CA . TYR B 1 135 ? -11.562 -18.422 -3.291 1 96.25 135 TYR B CA 1
ATOM 2475 C C . TYR B 1 135 ? -10.266 -18.984 -2.713 1 96.25 135 TYR B C 1
ATOM 2477 O O . TYR B 1 135 ? -9.711 -19.953 -3.23 1 96.25 135 TYR B O 1
ATOM 2485 N N . LEU B 1 136 ? -9.805 -18.359 -1.635 1 93.94 136 LEU B N 1
ATOM 2486 C CA . LEU B 1 136 ? -8.547 -18.766 -1.018 1 93.94 136 LEU B CA 1
ATOM 2487 C C . LEU B 1 136 ? -8.625 -20.203 -0.505 1 93.94 136 LEU B C 1
ATOM 2489 O O . LEU B 1 136 ? -7.66 -20.953 -0.631 1 93.94 136 LEU B O 1
ATOM 2493 N N . LYS B 1 137 ? -9.734 -20.531 0.053 1 92.75 137 LYS B N 1
ATOM 2494 C CA . LYS B 1 137 ? -9.945 -21.891 0.548 1 92.75 137 LYS B CA 1
ATOM 2495 C C . LYS B 1 137 ? -9.852 -22.906 -0.585 1 92.75 137 LYS B C 1
ATOM 2497 O O . LYS B 1 137 ? -9.172 -23.922 -0.455 1 92.75 137 LYS B O 1
ATOM 2502 N N . LEU B 1 138 ? -10.484 -22.609 -1.664 1 91.88 138 LEU B N 1
ATOM 2503 C CA . LEU B 1 138 ? -10.516 -23.516 -2.805 1 91.88 138 LEU B CA 1
ATOM 2504 C C . LEU B 1 138 ? -9.172 -23.516 -3.529 1 91.88 138 LEU B C 1
ATOM 2506 O O . LEU B 1 138 ? -8.711 -24.578 -3.973 1 91.88 138 LEU B O 1
ATOM 2510 N N . TRP B 1 139 ? -8.555 -22.328 -3.65 1 90.75 139 TRP B N 1
ATOM 2511 C CA . TRP B 1 139 ? -7.34 -22.156 -4.438 1 90.75 139 TRP B CA 1
ATOM 2512 C C . TRP B 1 139 ? -6.145 -22.812 -3.756 1 90.75 139 TRP B C 1
ATOM 2514 O O . TRP B 1 139 ? -5.371 -23.531 -4.398 1 90.75 139 TRP B O 1
ATOM 2524 N N . ASN B 1 140 ? -6.023 -22.656 -2.443 1 88.94 140 ASN B N 1
ATOM 2525 C CA . ASN B 1 140 ? -4.805 -23.109 -1.776 1 88.94 140 ASN B CA 1
ATOM 2526 C C . ASN B 1 140 ? -5.09 -23.578 -0.355 1 88.94 140 ASN B C 1
ATOM 2528 O O . ASN B 1 140 ? -4.164 -23.766 0.441 1 88.94 140 ASN B O 1
ATOM 2532 N N . GLY B 1 141 ? -6.355 -23.688 -0.018 1 88.62 141 GLY B N 1
ATOM 2533 C CA . GLY B 1 141 ? -6.699 -24.188 1.305 1 88.62 141 GLY B CA 1
ATOM 2534 C C . GLY B 1 141 ? -6.445 -23.172 2.408 1 88.62 141 GLY B C 1
ATOM 2535 O O . GLY B 1 141 ? -6.203 -23.547 3.557 1 88.62 141 GLY B O 1
ATOM 2536 N N . ILE B 1 142 ? -6.445 -21.953 2.057 1 89.19 142 ILE B N 1
ATOM 2537 C CA . ILE B 1 142 ? -6.168 -20.891 3.025 1 89.19 142 ILE B CA 1
ATOM 2538 C C . ILE B 1 142 ? -7.473 -20.406 3.654 1 89.19 142 ILE B C 1
ATOM 2540 O O . ILE B 1 142 ? -8.406 -20.031 2.943 1 89.19 142 ILE B O 1
ATOM 2544 N N . GLU B 1 143 ? -7.496 -20.375 4.977 1 89.81 143 GLU B N 1
ATOM 2545 C CA . GLU B 1 143 ? -8.648 -19.859 5.707 1 89.81 143 GLU B CA 1
ATOM 2546 C C . GLU B 1 143 ? -8.289 -18.594 6.477 1 89.81 143 GLU B C 1
ATOM 2548 O O . GLU B 1 143 ? -7.348 -18.578 7.27 1 89.81 143 GLU B O 1
ATOM 2553 N N . ILE B 1 144 ? -9.062 -17.562 6.141 1 85.81 144 ILE B N 1
ATOM 2554 C CA . ILE B 1 144 ? -8.836 -16.281 6.793 1 85.81 144 ILE B CA 1
ATOM 2555 C C . ILE B 1 144 ? -10.156 -15.727 7.32 1 85.81 144 ILE B C 1
ATOM 2557 O O . ILE B 1 144 ? -11.234 -16.125 6.863 1 85.81 144 ILE B O 1
ATOM 2561 N N . SER B 1 145 ? -10.078 -14.852 8.336 1 86.62 145 SER B N 1
ATOM 2562 C CA . SER B 1 145 ? -11.273 -14.188 8.852 1 86.62 145 SER B CA 1
ATOM 2563 C C . SER B 1 145 ? -11.484 -12.836 8.188 1 86.62 145 SER B C 1
ATOM 2565 O O . SER B 1 145 ? -12.625 -12.391 8.016 1 86.62 145 SER B O 1
ATOM 2567 N N . ASP B 1 146 ? -10.406 -12.172 7.852 1 86.94 146 ASP B N 1
ATOM 2568 C CA . ASP B 1 146 ? -10.414 -10.859 7.199 1 86.94 146 ASP B CA 1
ATOM 2569 C C . ASP B 1 146 ? -9.086 -10.594 6.492 1 86.94 146 ASP B C 1
ATOM 2571 O O . ASP B 1 146 ? -8.172 -11.414 6.543 1 86.94 146 ASP B O 1
ATOM 2575 N N . LEU B 1 147 ? -9.055 -9.539 5.777 1 85.38 147 LEU B N 1
ATOM 2576 C CA . LEU B 1 147 ? -7.832 -9.055 5.148 1 85.38 147 LEU B CA 1
ATOM 2577 C C . LEU B 1 147 ? -7.48 -7.656 5.637 1 85.38 147 LEU B C 1
ATOM 2579 O O . LEU B 1 147 ? -8.375 -6.84 5.891 1 85.38 147 LEU B O 1
ATOM 2583 N N . PRO B 1 148 ? -6.25 -7.422 5.746 1 83.69 148 PRO B N 1
ATOM 2584 C CA . PRO B 1 148 ? -5.082 -8.273 5.508 1 83.69 148 PRO B CA 1
ATOM 2585 C C . PRO B 1 148 ? -4.938 -9.383 6.543 1 83.69 148 PRO B C 1
ATOM 2587 O O . PRO B 1 148 ? -5.465 -9.273 7.652 1 83.69 148 PRO B O 1
ATOM 2590 N N . ALA B 1 149 ? -4.18 -10.508 6.129 1 83.88 149 ALA B N 1
ATOM 2591 C CA . ALA B 1 149 ? -3.939 -11.664 6.988 1 83.88 149 ALA B CA 1
ATOM 2592 C C . ALA B 1 149 ? -2.498 -12.148 6.859 1 83.88 149 ALA B C 1
ATOM 2594 O O . ALA B 1 149 ? -1.857 -11.945 5.824 1 83.88 149 ALA B O 1
ATOM 2595 N N . ILE B 1 150 ? -2.006 -12.719 7.883 1 83.19 150 ILE B N 1
ATOM 2596 C CA . ILE B 1 150 ? -0.68 -13.32 7.871 1 83.19 150 ILE B CA 1
ATOM 2597 C C . ILE B 1 150 ? -0.808 -14.844 7.906 1 83.19 150 ILE B C 1
ATOM 2599 O O . ILE B 1 150 ? -1.578 -15.391 8.695 1 83.19 150 ILE B O 1
ATOM 2603 N N . VAL B 1 151 ? -0.026 -15.461 6.98 1 83.75 151 VAL B N 1
ATOM 2604 C CA . VAL B 1 151 ? -0.044 -16.922 6.953 1 83.75 151 VAL B CA 1
ATOM 2605 C C . VAL B 1 151 ? 1.381 -17.453 6.812 1 83.75 151 VAL B C 1
ATOM 2607 O O . VAL B 1 151 ? 2.287 -16.719 6.406 1 83.75 151 VAL B O 1
ATOM 2610 N N . LYS B 1 152 ? 1.557 -18.672 7.273 1 82.94 152 LYS B N 1
ATOM 2611 C CA . LYS B 1 152 ? 2.764 -19.422 6.945 1 82.94 152 LYS B CA 1
ATOM 2612 C C . LYS B 1 152 ? 2.557 -20.281 5.699 1 82.94 152 LYS B C 1
ATOM 2614 O O . LYS B 1 152 ? 1.595 -21.047 5.621 1 82.94 152 LYS B O 1
ATOM 2619 N N . PRO B 1 153 ? 3.416 -19.922 4.785 1 79.19 153 PRO B N 1
ATOM 2620 C CA . PRO B 1 153 ? 3.219 -20.75 3.59 1 79.19 153 PRO B CA 1
ATOM 2621 C C . PRO B 1 153 ? 3.566 -22.219 3.822 1 79.19 153 PRO B C 1
ATOM 2623 O O . PRO B 1 153 ? 4.555 -22.531 4.496 1 79.19 153 PRO B O 1
ATOM 2626 N N . GLU B 1 154 ? 2.629 -23.078 3.719 1 72.44 154 GLU B N 1
ATOM 2627 C CA . GLU B 1 154 ? 2.861 -24.516 3.83 1 72.44 154 GLU B CA 1
ATOM 2628 C C . GLU B 1 154 ? 2.521 -25.234 2.525 1 72.44 154 GLU B C 1
ATOM 2630 O O . GLU B 1 154 ? 1.791 -24.688 1.689 1 72.44 154 GLU B O 1
ATOM 2635 N N . TYR B 1 155 ? 3.324 -26.297 2.467 1 60 155 TYR B N 1
ATOM 2636 C CA . TYR B 1 155 ? 2.916 -27.156 1.356 1 60 155 TYR B CA 1
ATOM 2637 C C . TYR B 1 155 ? 1.452 -27.547 1.486 1 60 155 TYR B C 1
ATOM 2639 O O . TYR B 1 155 ? 0.913 -27.609 2.594 1 60 155 TYR B O 1
ATOM 2647 N N . LYS B 1 156 ? 0.631 -28.047 0.776 1 58.09 156 LYS B N 1
ATOM 2648 C CA . LYS B 1 156 ? -0.716 -28.5 0.441 1 58.09 156 LYS B CA 1
ATOM 2649 C C . LYS B 1 156 ? -1.644 -28.406 1.648 1 58.09 156 LYS B C 1
ATOM 2651 O O . LYS B 1 156 ? -2.801 -28.828 1.584 1 58.09 156 LYS B O 1
ATOM 2656 N N . THR B 1 157 ? -1.08 -28.109 2.887 1 51.66 157 THR B N 1
ATOM 2657 C CA . THR B 1 157 ? -2.02 -28.219 3.996 1 51.66 157 THR B CA 1
ATOM 2658 C C . THR B 1 157 ? -2.734 -26.891 4.238 1 51.66 157 THR B C 1
ATOM 2660 O O . THR B 1 157 ? -2.131 -25.828 4.105 1 51.66 157 THR B O 1
ATOM 2663 N N . PRO B 1 158 ? -4.008 -27 4.453 1 54 158 PRO B N 1
ATOM 2664 C CA . PRO B 1 158 ? -4.801 -25.828 4.836 1 54 158 PRO B CA 1
ATOM 2665 C C . PRO B 1 158 ? -4.129 -25 5.922 1 54 158 PRO B C 1
ATOM 2667 O O . PRO B 1 158 ? -3.701 -25.531 6.945 1 54 158 PRO B O 1
ATOM 2670 N N . VAL B 1 159 ? -3.547 -23.812 5.598 1 57.47 159 VAL B N 1
ATOM 2671 C CA . VAL B 1 159 ? -2.977 -22.922 6.605 1 57.47 159 VAL B CA 1
ATOM 2672 C C . VAL B 1 159 ? -4.059 -21.984 7.145 1 57.47 159 VAL B C 1
ATOM 2674 O O . VAL B 1 159 ? -4.801 -21.375 6.375 1 57.47 159 VAL B O 1
ATOM 2677 N N . LYS B 1 160 ? -4.434 -22.172 8.461 1 59.41 160 LYS B N 1
ATOM 2678 C CA . LYS B 1 160 ? -5.273 -21.172 9.109 1 59.41 160 LYS B CA 1
ATOM 2679 C C . LYS B 1 160 ? -4.52 -19.844 9.281 1 59.41 160 LYS B C 1
ATOM 2681 O O . LYS B 1 160 ? -3.451 -19.812 9.898 1 59.41 160 LYS B O 1
ATOM 2686 N N . GLY B 1 161 ? -4.824 -18.859 8.531 1 59.22 161 GLY B N 1
ATOM 2687 C CA . GLY B 1 161 ? -4.238 -17.531 8.711 1 59.22 161 GLY B CA 1
ATOM 2688 C C . GLY B 1 161 ? -4.613 -16.891 10.031 1 59.22 161 GLY B C 1
ATOM 2689 O O . GLY B 1 161 ? -5.727 -17.062 10.523 1 59.22 161 GLY B O 1
ATOM 2690 N N . LYS B 1 162 ? -3.727 -16.594 10.898 1 57.16 162 LYS B N 1
ATOM 2691 C CA . LYS B 1 162 ? -4.062 -15.742 12.031 1 57.16 162 LYS B CA 1
ATOM 2692 C C . LYS B 1 162 ? -4.465 -14.344 11.57 1 57.16 162 LYS B C 1
ATOM 2694 O O . LYS B 1 162 ? -3.797 -13.75 10.719 1 57.16 162 LYS B O 1
ATOM 2699 N N . ILE B 1 163 ? -5.758 -14.219 11.922 1 49.56 163 ILE B N 1
ATOM 2700 C CA . ILE B 1 163 ? -6.094 -12.812 11.688 1 49.56 163 ILE B CA 1
ATOM 2701 C C . ILE B 1 163 ? -5.086 -11.922 12.398 1 49.56 163 ILE B C 1
ATOM 2703 O O . ILE B 1 163 ? -4.879 -12.047 13.609 1 49.56 163 ILE B O 1
ATOM 2707 N N . LEU B 1 164 ? -4.098 -11.742 11.93 1 45.34 164 LEU B N 1
ATOM 2708 C CA . LEU B 1 164 ? -3.273 -10.758 12.609 1 45.34 164 LEU B CA 1
ATOM 2709 C C . LEU B 1 164 ? -4.062 -9.477 12.883 1 45.34 164 LEU B C 1
ATOM 2711 O O . LEU B 1 164 ? -4.73 -8.953 11.984 1 45.34 164 LEU B O 1
ATOM 2715 N N . ASP B 1 165 ? -4.512 -9.359 14.039 1 39.03 165 ASP B N 1
ATOM 2716 C CA . ASP B 1 165 ? -4.832 -7.992 14.453 1 39.03 165 ASP B CA 1
ATOM 2717 C C . ASP B 1 165 ? -3.949 -6.98 13.727 1 39.03 165 ASP B C 1
ATOM 2719 O O . ASP B 1 165 ? -2.793 -7.27 13.414 1 39.03 165 ASP B O 1
ATOM 2723 N N . VAL B 1 166 ? -4.566 -6.168 13.008 1 40.31 166 VAL B N 1
ATOM 2724 C CA . VAL B 1 166 ? -3.92 -5.113 12.234 1 40.31 166 VAL B CA 1
ATOM 2725 C C . VAL B 1 166 ? -2.645 -4.656 12.938 1 40.31 166 VAL B C 1
ATOM 2727 O O . VAL B 1 166 ? -2.691 -3.812 13.836 1 40.31 166 VAL B O 1
ATOM 2730 N N . ASP B 1 167 ? -2.283 -5.137 13.984 1 36.03 167 ASP B N 1
ATOM 2731 C CA . ASP B 1 167 ? -1.081 -4.402 14.367 1 36.03 167 ASP B CA 1
ATOM 2732 C C . ASP B 1 167 ? -0.235 -4.059 13.141 1 36.03 167 ASP B C 1
ATOM 2734 O O . ASP B 1 167 ? 0.116 -2.896 12.93 1 36.03 167 ASP B O 1
ATOM 2738 N N . TYR B 1 168 ? 0.75 -4.98 12.844 1 38.41 168 TYR B N 1
ATOM 2739 C CA . TYR B 1 168 ? 1.832 -4.723 11.898 1 38.41 168 TYR B CA 1
ATOM 2740 C C . TYR B 1 168 ? 1.364 -4.926 10.461 1 38.41 168 TYR B C 1
ATOM 2742 O O . TYR B 1 168 ? 2.105 -4.648 9.516 1 38.41 168 TYR B O 1
ATOM 2750 N N . ALA B 1 169 ? 0.395 -5.75 10.281 1 41.66 169 ALA B N 1
ATOM 2751 C CA . ALA B 1 169 ? -0.056 -5.992 8.914 1 41.66 169 ALA B CA 1
ATOM 2752 C C . ALA B 1 169 ? -0.386 -4.68 8.203 1 41.66 169 ALA B C 1
ATOM 2754 O O . ALA B 1 169 ? -0.663 -4.668 7.004 1 41.66 169 ALA B O 1
ATOM 2755 N N . ASP B 1 170 ? -0.815 -3.783 9.016 1 41.75 170 ASP B N 1
ATOM 2756 C CA . ASP B 1 170 ? -1.302 -2.449 8.688 1 41.75 170 ASP B CA 1
ATOM 2757 C C . ASP B 1 170 ? -0.578 -1.89 7.465 1 41.75 170 ASP B C 1
ATOM 2759 O O . ASP B 1 170 ? -1.089 -0.991 6.789 1 41.75 170 ASP B O 1
ATOM 2763 N N . LEU B 1 171 ? 0.64 -2.428 7.23 1 43.62 171 LEU B N 1
ATOM 2764 C CA . LEU B 1 171 ? 1.675 -1.961 6.316 1 43.62 171 LEU B CA 1
ATOM 2765 C C . LEU B 1 171 ? 1.362 -2.381 4.883 1 43.62 171 LEU B C 1
ATOM 2767 O O . LEU B 1 171 ? 1.88 -1.79 3.932 1 43.62 171 LEU B O 1
ATOM 2771 N N . ALA B 1 172 ? 0.764 -3.475 4.914 1 42.78 172 ALA B N 1
ATOM 2772 C CA . ALA B 1 172 ? 0.652 -4.082 3.59 1 42.78 172 ALA B CA 1
ATOM 2773 C C . ALA B 1 172 ? 0.214 -3.057 2.549 1 42.78 172 ALA B C 1
ATOM 2775 O O . ALA B 1 172 ? 0.615 -3.133 1.386 1 42.78 172 ALA B O 1
ATOM 2776 N N . PHE B 1 173 ? -0.802 -2.156 2.951 1 44.16 173 PHE B N 1
ATOM 2777 C CA . PHE B 1 173 ? -1.683 -1.429 2.043 1 44.16 173 PHE B CA 1
ATOM 2778 C C . PHE B 1 173 ? -1.122 -0.046 1.737 1 44.16 173 PHE B C 1
ATOM 2780 O O . PHE B 1 173 ? -1.76 0.749 1.043 1 44.16 173 PHE B O 1
ATOM 2787 N N . THR B 1 174 ? -0.342 0.483 2.641 1 45.19 174 THR B N 1
ATOM 2788 C CA . THR B 1 174 ? -0.254 1.931 2.482 1 45.19 174 THR B CA 1
ATOM 2789 C C . THR B 1 174 ? -0.099 2.307 1.012 1 45.19 174 THR B C 1
ATOM 2791 O O . THR B 1 174 ? -0.019 3.488 0.672 1 45.19 174 THR B O 1
ATOM 2794 N N . VAL B 1 175 ? 0.289 1.354 0.223 1 38.62 175 VAL B N 1
ATOM 2795 C CA . VAL B 1 175 ? 0.301 1.792 -1.169 1 38.62 175 VAL B CA 1
ATOM 2796 C C . VAL B 1 175 ? -1.131 1.879 -1.695 1 38.62 175 VAL B C 1
ATOM 2798 O O . VAL B 1 175 ? -2.006 1.129 -1.259 1 38.62 175 VAL B O 1
#

Nearest PDB structures (foldseek):
  6jc6-assembly2_B  TM=2.954E-01  e=1.456E-01  Stichodactyla haddoni
  3lf4-assembly1_B  TM=2.805E-01  e=4.034E-01  Discosoma sp.
  5exc-assembly2_bb-2  TM=2.924E-01  e=6.344E-01  Dendronephthya sp. SSAL-2002
  4ue0-assembly1_C  TM=3.164E-01  e=1.569E+00  Bovine adenovirus 4
  2a50-assembly1_B  TM=2.608E-01  e=7.104E-01  Anemonia sulcata

Radius of gyration: 20.69 Å; Cα contacts (8 Å, |Δi|>4): 940; chains: 2; bounding box: 42×59×46 Å